Protein AF-A0A1F4UFH3-F1 (afdb_monomer_lite)

Sequence (295 aa):
MAGGYSNTASSWYATVGGGAYNTASTNYTTVGGGRNNTASNFSATVAGGYSNTASIDYATVAGGISNTASGFYATVAGGRADTAAANYSFATNYSTYVTSGHDNSAAFTTSHTTAANQVRAAAFSTGTMDFAMDHPANPMNKILNQYGVSSDEVMSVYRGSVVLDADGRARVDLPDYFDDINRNPMIQLTGVGSADVVYVAEDVRGNTFAIGGKPDMKVYWTVTAERTDIHAEIARVQTPVVQEKTGDLRGHSIDDDAMIGIYDGIKSKNPQLFVFKTADGQRVHEESKTLDANR

InterPro domains:
  IPR011049 Serralysin-like metalloprotease, C-terminal [G3DSA:2.150.10.10] (1-123)

Foldseek 3Di:
DCEEECEEQDEDCFDECYEYCEYRHYHLEYACYEYCEYQDEANEYENYEENEYEHYHCEYEPYEENEYEQEAVEYEPYAYNEYGNDHCEYEYHYCEYEDYQQHCEYEYDNYYDPHHNYYYDPDDDDPWQKDWDQDPVHRPPDIDIDTDDDDLFPKDKDKDKDFAAQQQKDKDFAPQCDVVWWDDKDKDKDWPPDPWDKDFPADDDRRMTMIGTHHRIMMIMMIMTGTDDPVSVVCCVVPPSDDDDDDPCVPHDPCNPVVVVVVVVVCVVPVPDADCPDPVRVVVVVVVVVVVVPD

Secondary structure (DSSP, 8-state):
--S-BS-EE-STT-EE-SSBS-EE-STT-EE-SSBS-EE-STT-EE-SSBS-EE-STT-EE-S-BS-EE-STT-EE-S-BS-EE-STT-EEESBS-EE-TT-TT-EEETT-B--SSS-EE-S----S--EEEEE-TT-TTT-EEEEEPPP-SS-EEEEEEEEE--TTSEEEEEPPTTHHHHEEEEEEEEEEES--S--EEEEEEETTEEEEE-STT-EEEEEEEEEE-S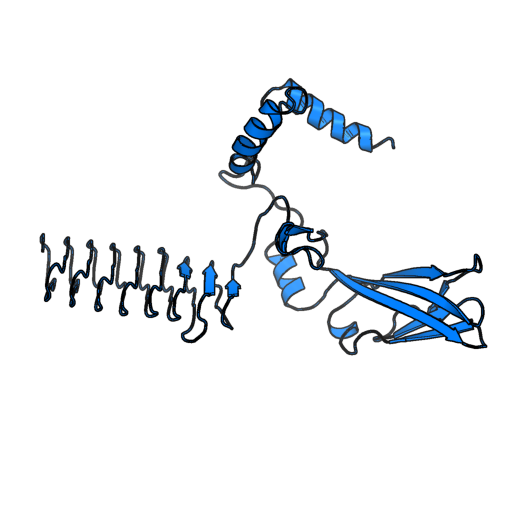HHHHHHHHHS-SS----GGGTTS-TTHHHHHHHHHHHHHH-TTS--TTSHHHHHHHHHHHHHGGG-

Radius of gyration: 28.48 Å; chains: 1; bounding box: 56×52×80 Å

Structure (mmCIF, N/CA/C/O backbone):
data_AF-A0A1F4UFH3-F1
#
_entry.id   AF-A0A1F4UFH3-F1
#
loop_
_atom_site.group_PDB
_atom_site.id
_atom_site.type_symbol
_atom_site.label_atom_id
_atom_site.label_alt_id
_atom_site.label_comp_id
_atom_site.label_asym_id
_atom_site.label_entity_id
_atom_site.label_seq_id
_atom_site.pdbx_PDB_ins_code
_atom_site.Cartn_x
_atom_site.Cartn_y
_atom_site.Cartn_z
_atom_site.occupancy
_atom_site.B_iso_or_equiv
_atom_site.auth_seq_id
_atom_site.auth_comp_id
_atom_site.auth_asym_id
_atom_site.auth_atom_id
_atom_site.pdbx_PDB_model_num
ATOM 1 N N . MET A 1 1 ? 17.223 -1.666 -36.377 1.00 78.56 1 MET A N 1
ATOM 2 C CA . MET A 1 1 ? 18.250 -1.741 -35.311 1.00 78.56 1 MET A CA 1
ATOM 3 C C . MET A 1 1 ? 19.311 -0.690 -35.591 1.00 78.56 1 MET A C 1
ATOM 5 O O . MET A 1 1 ? 19.715 -0.604 -36.744 1.00 78.56 1 MET A O 1
ATOM 9 N N . ALA A 1 2 ? 19.726 0.109 -34.601 1.00 78.88 2 ALA A N 1
ATOM 10 C CA . ALA A 1 2 ? 20.644 1.241 -34.826 1.00 78.88 2 ALA A CA 1
ATOM 11 C C . ALA A 1 2 ? 22.149 0.920 -34.632 1.00 78.88 2 ALA A C 1
ATOM 13 O O . ALA A 1 2 ? 22.988 1.673 -35.116 1.00 78.88 2 ALA A O 1
ATOM 14 N N . GLY A 1 3 ? 22.513 -0.203 -33.991 1.00 82.62 3 GLY A N 1
ATOM 15 C CA . GLY A 1 3 ? 23.909 -0.660 -33.852 1.00 82.62 3 GLY A CA 1
ATOM 16 C C . GLY A 1 3 ? 24.125 -1.655 -32.700 1.00 82.62 3 GLY A C 1
ATOM 17 O O . GLY A 1 3 ? 23.162 -2.063 -32.048 1.00 82.62 3 GLY A O 1
ATOM 18 N N . GLY A 1 4 ? 25.380 -2.040 -32.430 1.00 89.81 4 GLY A N 1
ATOM 19 C CA . GLY A 1 4 ? 25.765 -2.862 -31.269 1.00 89.81 4 GLY A CA 1
ATOM 20 C C . GLY A 1 4 ? 26.107 -4.332 -31.563 1.00 89.81 4 GLY A C 1
ATOM 21 O O . GLY A 1 4 ? 26.295 -4.712 -32.715 1.00 89.81 4 GLY A O 1
ATOM 22 N N . TYR A 1 5 ? 26.226 -5.154 -30.512 1.00 94.75 5 TYR A N 1
ATOM 23 C CA . TYR A 1 5 ? 26.695 -6.547 -30.599 1.00 94.75 5 TYR A CA 1
ATOM 24 C C . TYR A 1 5 ? 25.586 -7.554 -30.261 1.00 94.75 5 TYR A C 1
ATOM 26 O O . TYR A 1 5 ? 25.060 -7.553 -29.153 1.00 94.75 5 TYR A O 1
ATOM 34 N N . SER A 1 6 ? 25.274 -8.468 -31.186 1.00 96.06 6 SER A N 1
ATOM 35 C CA . SER A 1 6 ? 24.336 -9.583 -30.960 1.00 96.06 6 SER A CA 1
ATOM 36 C C . SER A 1 6 ? 22.911 -9.160 -30.554 1.00 96.06 6 SER A C 1
ATOM 38 O O . SER A 1 6 ? 22.303 -9.770 -29.678 1.00 96.06 6 SER A O 1
ATOM 40 N N . ASN A 1 7 ? 22.367 -8.116 -31.184 1.00 96.50 7 ASN A N 1
ATOM 41 C CA . ASN A 1 7 ? 20.982 -7.684 -30.975 1.00 96.50 7 ASN A CA 1
ATOM 42 C C . ASN A 1 7 ? 20.025 -8.378 -31.958 1.00 96.50 7 ASN A C 1
ATOM 44 O O . ASN A 1 7 ? 20.382 -8.602 -33.114 1.00 96.50 7 ASN A O 1
ATOM 48 N N . THR A 1 8 ? 18.800 -8.657 -31.513 1.00 96.69 8 THR A N 1
ATOM 49 C CA . THR A 1 8 ? 17.738 -9.289 -32.305 1.00 96.69 8 THR A CA 1
ATOM 50 C C . THR A 1 8 ? 16.497 -8.402 -32.321 1.00 96.69 8 THR A C 1
ATOM 52 O O . THR A 1 8 ? 15.938 -8.100 -31.272 1.00 96.69 8 THR A O 1
ATOM 55 N N . ALA A 1 9 ? 16.035 -8.020 -33.512 1.00 95.56 9 ALA A N 1
ATOM 56 C CA . ALA A 1 9 ? 14.724 -7.411 -33.735 1.00 95.56 9 ALA A CA 1
ATOM 57 C C . ALA A 1 9 ? 14.020 -8.193 -34.853 1.00 95.56 9 ALA A C 1
ATOM 59 O O . ALA A 1 9 ? 14.438 -8.087 -36.006 1.00 95.56 9 ALA A O 1
ATOM 60 N N . SER A 1 10 ? 13.031 -9.029 -34.521 1.00 92.94 10 SER A N 1
ATOM 61 C CA . SER A 1 10 ? 12.556 -10.087 -35.440 1.00 92.94 10 SER A CA 1
ATOM 62 C C . SER A 1 10 ? 11.168 -9.876 -36.050 1.00 92.94 10 SER A C 1
ATOM 64 O O . SER A 1 10 ? 10.800 -10.625 -36.949 1.00 92.94 10 SER A O 1
ATOM 66 N N . SER A 1 11 ? 10.403 -8.883 -35.595 1.00 94.44 11 SER A N 1
ATOM 67 C CA . SER A 1 11 ? 8.998 -8.683 -35.988 1.00 94.44 11 SER A CA 1
ATOM 68 C C . SER A 1 11 ? 8.717 -7.277 -36.523 1.00 94.44 11 SER A C 1
ATOM 70 O O . SER A 1 11 ? 9.589 -6.406 -36.520 1.00 94.44 11 SER A O 1
ATOM 72 N N . TRP A 1 12 ? 7.495 -7.038 -37.012 1.00 94.00 12 TRP A N 1
ATOM 73 C CA . TRP A 1 12 ? 7.129 -5.752 -37.606 1.00 94.00 12 TRP A CA 1
ATOM 74 C C . TRP A 1 12 ? 7.199 -4.622 -36.585 1.00 94.00 12 TRP A C 1
ATOM 76 O O . TRP A 1 12 ? 6.680 -4.730 -35.475 1.00 94.00 12 TRP A O 1
ATOM 86 N N . TYR A 1 13 ? 7.845 -3.525 -36.982 1.00 96.06 13 TYR A N 1
ATOM 87 C CA . TYR A 1 13 ? 8.058 -2.340 -36.146 1.00 96.06 13 TYR A CA 1
ATOM 88 C C . TYR A 1 13 ? 8.853 -2.598 -34.852 1.00 96.06 13 TYR A C 1
ATOM 90 O O . TYR A 1 13 ? 8.971 -1.696 -34.024 1.00 96.06 13 TYR A O 1
ATOM 98 N N . ALA A 1 14 ? 9.436 -3.793 -34.685 1.00 97.12 14 ALA A N 1
ATOM 99 C CA . ALA A 1 14 ? 10.301 -4.094 -33.555 1.00 97.12 14 ALA A CA 1
ATOM 100 C C . ALA A 1 14 ? 11.575 -3.238 -33.624 1.00 97.12 14 ALA A C 1
ATOM 102 O O . ALA A 1 14 ? 12.254 -3.181 -34.656 1.00 97.12 14 ALA A O 1
ATOM 103 N N . THR A 1 15 ? 11.920 -2.583 -32.518 1.00 97.69 15 THR A N 1
ATOM 104 C CA . THR A 1 15 ? 13.050 -1.651 -32.462 1.00 97.69 15 THR A CA 1
ATOM 105 C C . THR A 1 15 ? 14.042 -2.058 -31.388 1.00 97.69 15 THR A C 1
ATOM 107 O O . THR A 1 15 ? 13.681 -2.247 -30.234 1.00 97.69 15 THR A O 1
ATOM 110 N N . VAL A 1 16 ? 15.321 -2.125 -31.765 1.00 98.06 16 VAL A N 1
ATOM 111 C CA . VAL A 1 16 ? 16.446 -2.113 -30.823 1.00 98.06 16 VAL A CA 1
ATOM 112 C C . VAL A 1 16 ? 17.316 -0.897 -31.132 1.00 98.06 16 VAL A C 1
ATOM 114 O O . VAL A 1 16 ? 17.878 -0.806 -32.233 1.00 98.06 16 VAL A O 1
ATOM 117 N N . GLY A 1 17 ? 17.406 0.038 -30.184 1.00 97.00 17 GLY A N 1
ATOM 118 C CA . GLY A 1 17 ? 18.144 1.294 -30.354 1.00 97.00 17 GLY A CA 1
ATOM 119 C C . GLY A 1 17 ? 19.668 1.130 -30.330 1.00 97.00 17 GLY A C 1
ATOM 120 O O . GLY A 1 17 ? 20.374 1.878 -30.997 1.00 97.00 17 GLY A O 1
ATOM 121 N N . GLY A 1 18 ? 20.196 0.110 -29.649 1.00 95.06 18 GLY A N 1
ATOM 122 C CA . GLY A 1 18 ? 21.632 -0.181 -29.605 1.00 95.06 18 GLY A CA 1
ATOM 123 C C . GLY A 1 18 ? 22.004 -1.181 -28.509 1.00 95.06 18 GLY A C 1
ATOM 124 O O . GLY A 1 18 ? 21.136 -1.872 -27.977 1.00 95.06 18 GLY A O 1
ATOM 125 N N . GLY A 1 19 ? 23.285 -1.238 -28.132 1.00 97.31 19 GLY A N 1
ATOM 126 C CA . GLY A 1 19 ? 23.758 -2.033 -26.990 1.00 97.31 19 GLY A CA 1
ATOM 127 C C . GLY A 1 19 ? 24.164 -3.470 -27.334 1.00 97.31 19 GLY A C 1
ATOM 128 O O . GLY A 1 19 ? 24.614 -3.725 -28.452 1.00 97.31 19 GLY A O 1
ATOM 129 N N . ALA A 1 20 ? 24.060 -4.399 -26.379 1.00 98.00 20 ALA A N 1
ATOM 130 C CA . ALA A 1 20 ? 24.501 -5.781 -26.577 1.00 98.00 20 ALA A CA 1
ATOM 131 C C . ALA A 1 20 ? 23.510 -6.834 -26.062 1.00 98.00 20 ALA A C 1
ATOM 133 O O . ALA A 1 20 ? 23.039 -6.735 -24.932 1.00 98.00 20 ALA A O 1
ATOM 134 N N . TYR A 1 21 ? 23.282 -7.894 -26.840 1.00 98.06 21 TYR A N 1
ATOM 135 C CA . TYR A 1 21 ? 22.404 -9.018 -26.474 1.00 98.06 21 TYR A CA 1
ATOM 136 C C . TYR A 1 21 ? 20.952 -8.612 -26.176 1.00 98.06 21 TYR A C 1
ATOM 138 O O . TYR A 1 21 ? 20.304 -9.196 -25.312 1.00 98.06 21 TYR A O 1
ATOM 146 N N . ASN A 1 22 ? 20.439 -7.586 -26.852 1.00 98.44 22 ASN A N 1
ATOM 147 C CA . ASN A 1 22 ? 19.060 -7.138 -26.675 1.00 98.44 22 ASN A CA 1
ATOM 148 C C . ASN A 1 22 ? 18.119 -7.849 -27.654 1.00 98.44 22 ASN A C 1
ATOM 150 O O . ASN A 1 22 ? 18.469 -8.024 -28.821 1.00 98.44 22 ASN A O 1
ATOM 154 N N . THR A 1 23 ? 16.918 -8.202 -27.203 1.00 98.31 23 THR A N 1
ATOM 155 C CA . THR A 1 23 ? 15.912 -8.924 -27.993 1.00 98.31 23 THR A CA 1
ATOM 156 C C . THR A 1 23 ? 14.578 -8.181 -27.991 1.00 98.31 23 THR A C 1
ATOM 158 O O . THR A 1 23 ? 13.996 -7.959 -26.935 1.00 98.31 23 THR A O 1
ATOM 161 N N . ALA A 1 24 ? 14.080 -7.837 -29.176 1.00 98.06 24 ALA A N 1
ATOM 162 C CA . ALA A 1 24 ? 12.743 -7.305 -29.432 1.00 98.06 24 ALA A CA 1
ATOM 163 C C . ALA A 1 24 ? 12.030 -8.252 -30.418 1.00 98.06 24 ALA A C 1
ATOM 165 O O . ALA A 1 24 ? 12.289 -8.204 -31.626 1.00 98.06 24 ALA A O 1
ATOM 166 N N . SER A 1 25 ? 11.227 -9.202 -29.919 1.00 95.69 25 SER A N 1
ATOM 167 C CA . SER A 1 25 ? 10.854 -10.380 -30.725 1.00 95.69 25 SER A CA 1
ATOM 168 C C . SER A 1 25 ? 9.497 -10.320 -31.430 1.00 95.69 25 SER A C 1
ATOM 170 O O . SER A 1 25 ? 9.276 -11.078 -32.377 1.00 95.69 25 SER A O 1
ATOM 172 N N . THR A 1 26 ? 8.588 -9.433 -31.027 1.00 96.56 26 THR A N 1
ATOM 173 C CA . THR A 1 26 ? 7.194 -9.380 -31.523 1.00 96.56 26 THR A CA 1
ATOM 174 C C . THR A 1 26 ? 6.800 -7.987 -32.016 1.00 96.56 26 THR A C 1
ATOM 176 O O . THR A 1 26 ? 7.590 -7.041 -31.957 1.00 96.56 26 THR A O 1
ATOM 179 N N . ASN A 1 27 ? 5.603 -7.870 -32.599 1.00 97.56 27 ASN A N 1
ATOM 180 C CA . ASN A 1 27 ? 5.156 -6.634 -33.235 1.00 97.56 27 ASN A CA 1
ATOM 181 C C . ASN A 1 27 ? 5.148 -5.461 -32.247 1.00 97.56 27 ASN A C 1
ATOM 183 O O . ASN A 1 27 ? 4.675 -5.596 -31.117 1.00 97.56 27 ASN A O 1
ATOM 187 N N . TYR A 1 28 ? 5.655 -4.314 -32.705 1.00 97.88 28 TYR A N 1
ATOM 188 C CA . TYR A 1 28 ? 5.740 -3.062 -31.939 1.00 97.88 28 TYR A CA 1
ATOM 189 C C . TYR A 1 28 ? 6.577 -3.135 -30.651 1.00 97.88 28 TYR A C 1
ATOM 191 O O . TYR A 1 28 ? 6.536 -2.212 -29.839 1.00 97.88 28 TYR A O 1
ATOM 199 N N . THR A 1 29 ? 7.360 -4.199 -30.452 1.00 98.31 29 THR A N 1
ATOM 200 C CA . THR A 1 29 ? 8.271 -4.272 -29.304 1.00 98.31 29 THR A CA 1
ATOM 201 C C . THR A 1 29 ? 9.388 -3.251 -29.407 1.00 98.31 29 THR A C 1
ATOM 203 O O . THR A 1 29 ? 9.921 -2.988 -30.486 1.00 98.31 29 THR A O 1
ATOM 206 N N . THR A 1 30 ? 9.789 -2.700 -28.266 1.00 98.50 30 THR A N 1
ATOM 207 C CA . THR A 1 30 ? 10.886 -1.733 -28.217 1.00 98.50 30 THR A CA 1
ATOM 208 C C . THR A 1 30 ? 11.875 -2.088 -27.123 1.00 98.50 30 THR A C 1
ATOM 210 O O . THR A 1 30 ? 11.511 -2.224 -25.959 1.00 98.50 30 THR A O 1
ATOM 213 N N . VAL A 1 31 ? 13.151 -2.169 -27.495 1.00 98.62 31 VAL A N 1
ATOM 214 C CA . VAL A 1 31 ? 14.278 -2.109 -26.570 1.00 98.62 31 VAL A CA 1
ATOM 215 C C . VAL A 1 31 ? 15.107 -0.866 -26.882 1.00 98.62 31 VAL A C 1
ATOM 217 O O . VAL A 1 31 ? 15.760 -0.792 -27.924 1.00 98.62 31 VAL A O 1
ATOM 220 N N . GLY A 1 32 ? 15.107 0.129 -25.995 1.00 97.81 32 GLY A N 1
ATOM 221 C CA . GLY A 1 32 ? 15.822 1.387 -26.252 1.00 97.81 32 GLY A CA 1
ATOM 222 C C . GLY A 1 32 ? 17.347 1.215 -26.317 1.00 97.81 32 GLY A C 1
ATOM 223 O O . GLY A 1 32 ? 18.010 1.861 -27.125 1.00 97.81 32 GLY A O 1
ATOM 224 N N . GLY A 1 33 ? 17.912 0.281 -25.546 1.00 96.81 33 GLY A N 1
ATOM 225 C CA . GLY A 1 33 ? 19.340 -0.046 -25.565 1.00 96.81 33 GLY A CA 1
ATOM 226 C C . GLY A 1 33 ? 19.771 -0.873 -24.353 1.00 96.81 33 GLY A C 1
ATOM 227 O O . GLY A 1 33 ? 18.972 -1.615 -23.786 1.00 96.81 33 GLY A O 1
ATOM 228 N N . GLY A 1 34 ? 21.030 -0.735 -23.928 1.00 98.12 34 GLY A N 1
ATOM 229 C CA . GLY A 1 34 ? 21.568 -1.426 -22.749 1.00 98.12 34 GLY A CA 1
ATOM 230 C C . GLY A 1 34 ? 22.126 -2.819 -23.052 1.00 98.12 34 GLY A C 1
ATOM 231 O O . GLY A 1 34 ? 22.599 -3.067 -24.164 1.00 98.12 34 GLY A O 1
ATOM 232 N N . ARG A 1 35 ? 22.120 -3.717 -22.062 1.00 98.50 35 ARG A N 1
ATOM 233 C CA . ARG A 1 35 ? 22.660 -5.075 -22.212 1.00 98.50 35 ARG A CA 1
ATOM 234 C C . ARG A 1 35 ? 21.695 -6.137 -21.698 1.00 98.50 35 ARG A C 1
ATOM 236 O O . ARG A 1 35 ? 21.248 -6.050 -20.560 1.00 98.50 35 ARG A O 1
ATOM 243 N N . ASN A 1 36 ? 21.499 -7.194 -22.484 1.00 98.56 36 ASN A N 1
ATOM 244 C CA . ASN A 1 36 ? 20.705 -8.370 -22.115 1.00 98.56 36 ASN A CA 1
ATOM 245 C C . ASN A 1 36 ? 19.222 -8.066 -21.828 1.00 98.56 36 ASN A C 1
ATOM 247 O O . ASN A 1 36 ? 18.623 -8.679 -20.950 1.00 98.56 36 ASN A O 1
ATOM 251 N N . ASN A 1 37 ? 18.634 -7.090 -22.519 1.00 98.75 37 ASN A N 1
ATOM 252 C CA . ASN A 1 37 ? 17.235 -6.717 -22.323 1.00 98.75 37 ASN A CA 1
ATOM 253 C C . ASN A 1 37 ? 16.319 -7.460 -23.302 1.00 98.75 37 ASN A C 1
ATOM 255 O O . ASN A 1 37 ? 16.657 -7.597 -24.477 1.00 98.75 37 ASN A O 1
ATOM 259 N N . THR A 1 38 ? 15.148 -7.891 -22.840 1.00 98.75 38 THR A N 1
ATOM 260 C CA . THR A 1 38 ? 14.180 -8.650 -23.643 1.00 98.75 38 THR A CA 1
ATOM 261 C C . THR A 1 38 ? 12.798 -8.008 -23.587 1.00 98.75 38 THR A C 1
ATOM 263 O O . THR A 1 38 ? 12.207 -7.907 -22.519 1.00 98.75 38 THR A O 1
ATOM 266 N N . ALA A 1 39 ? 12.262 -7.621 -24.741 1.00 98.62 39 ALA A N 1
ATOM 267 C CA . ALA A 1 39 ? 10.856 -7.295 -24.944 1.00 98.62 39 ALA A CA 1
ATOM 268 C C . ALA A 1 39 ? 10.262 -8.339 -25.898 1.00 98.62 39 ALA A C 1
ATOM 270 O O . ALA A 1 39 ? 10.632 -8.373 -27.075 1.00 98.62 39 ALA A O 1
ATOM 271 N N . SER A 1 40 ? 9.399 -9.230 -25.397 1.00 97.62 40 SER A N 1
ATOM 272 C CA . SER A 1 40 ? 9.046 -10.445 -26.145 1.00 97.62 40 SER A CA 1
ATOM 273 C C . SER A 1 40 ? 7.589 -10.605 -26.556 1.00 97.62 40 SER A C 1
ATOM 275 O O . SER A 1 40 ? 7.289 -11.557 -27.271 1.00 97.62 40 SER A O 1
ATOM 277 N N . ASN A 1 41 ? 6.687 -9.696 -26.179 1.00 97.94 41 ASN A N 1
ATOM 278 C CA . ASN A 1 41 ? 5.268 -9.793 -26.543 1.00 97.94 41 ASN A CA 1
ATOM 279 C C . ASN A 1 41 ? 4.683 -8.483 -27.081 1.00 97.94 41 ASN A C 1
ATOM 281 O O . ASN A 1 41 ? 5.386 -7.473 -27.121 1.00 97.94 41 ASN A O 1
ATOM 285 N N . PHE A 1 42 ? 3.443 -8.514 -27.569 1.00 98.25 42 PHE A N 1
ATOM 286 C CA . PHE A 1 42 ? 2.876 -7.429 -28.363 1.00 98.25 42 PHE A CA 1
ATOM 287 C C . PHE A 1 42 ? 2.998 -6.076 -27.648 1.00 98.25 42 PHE A C 1
ATOM 289 O O . PHE A 1 42 ? 2.524 -5.899 -26.526 1.00 98.25 42 PHE A O 1
ATOM 296 N N . SER A 1 43 ? 3.640 -5.105 -28.306 1.00 98.25 43 SER A N 1
ATOM 297 C CA . SER A 1 43 ? 3.885 -3.758 -27.760 1.00 98.25 43 SER A CA 1
ATOM 298 C C . SER A 1 43 ? 4.632 -3.710 -26.412 1.00 98.25 43 SER A C 1
ATOM 300 O O . SER A 1 43 ? 4.600 -2.687 -25.727 1.00 98.25 43 SER A O 1
ATOM 302 N N . ALA A 1 44 ? 5.321 -4.784 -26.014 1.00 98.62 44 ALA A N 1
ATOM 303 C CA . ALA A 1 44 ? 6.149 -4.784 -24.812 1.00 98.62 44 ALA A CA 1
ATOM 304 C C . ALA A 1 44 ? 7.353 -3.843 -24.978 1.00 98.62 44 ALA A C 1
ATOM 306 O O . ALA A 1 44 ? 7.959 -3.758 -26.054 1.00 98.62 44 ALA A O 1
ATOM 307 N N . THR A 1 45 ? 7.724 -3.149 -23.903 1.00 98.81 45 THR A N 1
ATOM 308 C CA . THR A 1 45 ? 8.781 -2.131 -23.941 1.00 98.81 45 THR A CA 1
ATOM 309 C C . THR A 1 45 ? 9.788 -2.318 -22.818 1.00 98.81 45 THR A C 1
ATOM 311 O O . THR A 1 45 ? 9.430 -2.410 -21.648 1.00 98.81 45 THR A O 1
ATOM 314 N N . VAL A 1 46 ? 11.073 -2.293 -23.169 1.00 98.88 46 VAL A N 1
ATOM 315 C CA . VAL A 1 46 ? 12.178 -2.117 -22.226 1.00 98.88 46 VAL A CA 1
ATOM 316 C C . VAL A 1 46 ? 12.977 -0.886 -22.638 1.00 98.88 46 VAL A C 1
ATOM 318 O O . VAL A 1 46 ? 13.664 -0.903 -23.657 1.00 98.88 46 VAL A O 1
ATOM 321 N N . ALA A 1 47 ? 12.931 0.204 -21.874 1.00 98.62 47 ALA A N 1
ATOM 322 C CA . ALA A 1 47 ? 13.608 1.429 -22.316 1.00 98.62 47 ALA A CA 1
ATOM 323 C C . ALA A 1 47 ? 15.147 1.297 -22.290 1.00 98.62 47 ALA A C 1
ATOM 325 O O . ALA A 1 47 ? 15.838 1.905 -23.106 1.00 98.62 47 ALA A O 1
ATOM 326 N N . GLY A 1 48 ? 15.702 0.454 -21.412 1.00 97.81 48 GLY A N 1
ATOM 327 C CA . GLY A 1 48 ? 17.138 0.172 -21.354 1.00 97.81 48 GLY A CA 1
ATOM 328 C C . GLY A 1 48 ? 17.555 -0.575 -20.087 1.00 97.81 48 GLY A C 1
ATOM 329 O O . GLY A 1 48 ? 16.754 -1.284 -19.483 1.00 97.81 48 GLY A O 1
ATOM 330 N N . GLY A 1 49 ? 18.813 -0.406 -19.667 1.00 98.56 49 GLY A N 1
ATOM 331 C CA . GLY A 1 49 ? 19.361 -1.014 -18.447 1.00 98.56 49 GLY A CA 1
ATOM 332 C C . GLY A 1 49 ? 20.084 -2.344 -18.678 1.00 98.56 49 GLY A C 1
ATOM 333 O O . GLY A 1 49 ? 20.607 -2.586 -19.772 1.00 98.56 49 GLY A O 1
ATOM 334 N N . TYR A 1 50 ? 20.156 -3.175 -17.638 1.00 98.81 50 TYR A N 1
ATOM 335 C CA . TYR A 1 50 ? 20.844 -4.467 -17.661 1.00 98.81 50 TYR A CA 1
ATOM 336 C C . TYR A 1 50 ? 19.905 -5.605 -17.262 1.00 98.81 50 TYR A C 1
ATOM 338 O O . TYR A 1 50 ? 19.399 -5.625 -16.144 1.00 98.81 50 TYR A O 1
ATOM 346 N N . SER A 1 51 ? 19.762 -6.609 -18.126 1.00 98.69 51 SER A N 1
ATOM 347 C CA . SER A 1 51 ? 19.036 -7.850 -17.826 1.00 98.69 51 SER A CA 1
ATOM 348 C C . SER A 1 51 ? 17.541 -7.678 -17.521 1.00 98.69 51 SER A C 1
ATOM 350 O O . SER A 1 51 ? 16.993 -8.433 -16.719 1.00 98.69 51 SER A O 1
ATOM 352 N N . ASN A 1 52 ? 16.877 -6.700 -18.136 1.00 98.88 52 ASN A N 1
ATOM 353 C CA . ASN A 1 52 ? 15.453 -6.443 -17.924 1.00 98.88 52 ASN A CA 1
ATOM 354 C C . ASN A 1 52 ? 14.575 -7.234 -18.903 1.00 98.88 52 ASN A C 1
ATOM 356 O O . ASN A 1 52 ? 14.946 -7.420 -20.062 1.00 98.88 52 ASN A O 1
ATOM 360 N N . THR A 1 53 ? 13.392 -7.655 -18.459 1.00 98.88 53 THR A N 1
ATOM 361 C CA . THR A 1 53 ? 12.452 -8.453 -19.256 1.00 98.88 53 THR A CA 1
ATOM 362 C C . THR A 1 53 ? 11.039 -7.876 -19.196 1.00 98.88 53 THR A C 1
ATOM 364 O O . THR A 1 53 ? 10.468 -7.753 -18.119 1.00 98.88 53 THR A O 1
ATOM 367 N N . ALA A 1 54 ? 10.452 -7.577 -20.352 1.00 98.75 54 ALA A N 1
ATOM 368 C CA . ALA A 1 54 ? 9.025 -7.324 -20.531 1.00 98.75 54 ALA A CA 1
ATOM 369 C C . ALA A 1 54 ? 8.446 -8.437 -21.421 1.00 98.75 54 ALA A C 1
ATOM 371 O O . ALA A 1 54 ? 8.714 -8.475 -22.625 1.00 98.75 54 ALA A O 1
ATOM 372 N N . SER A 1 55 ? 7.718 -9.388 -20.829 1.00 98.12 55 SER A N 1
ATOM 373 C CA . SER A 1 55 ? 7.399 -10.667 -21.488 1.00 98.12 55 SER A CA 1
ATOM 374 C C . SER A 1 55 ? 5.931 -10.888 -21.850 1.00 98.12 55 SER A C 1
ATOM 376 O O . SER A 1 55 ? 5.627 -11.872 -22.525 1.00 98.12 55 SER A O 1
ATOM 378 N N . ILE A 1 56 ? 5.033 -9.986 -21.453 1.00 98.31 56 ILE A N 1
ATOM 379 C CA . ILE A 1 56 ? 3.595 -10.042 -21.756 1.00 98.31 56 ILE A CA 1
ATOM 380 C C . ILE A 1 56 ? 3.149 -8.776 -22.496 1.00 98.31 56 ILE A C 1
ATOM 382 O O . ILE A 1 56 ? 3.860 -7.770 -22.513 1.00 98.31 56 ILE A O 1
ATOM 386 N N . ASP A 1 57 ? 2.004 -8.859 -23.173 1.00 98.56 57 ASP A N 1
ATOM 387 C CA . ASP A 1 57 ? 1.416 -7.768 -23.943 1.00 98.56 57 ASP A CA 1
ATOM 388 C C . ASP A 1 57 ? 1.314 -6.490 -23.111 1.00 98.56 57 ASP A C 1
ATOM 390 O O . ASP A 1 57 ? 0.832 -6.490 -21.970 1.00 98.56 57 ASP A O 1
ATOM 394 N N . TYR A 1 58 ? 1.790 -5.399 -23.710 1.00 98.62 58 TYR A N 1
ATOM 395 C CA . TYR A 1 58 ? 1.841 -4.061 -23.119 1.00 98.62 58 TYR A CA 1
ATOM 396 C C . TYR A 1 58 ? 2.661 -3.944 -21.822 1.00 98.62 58 TYR A C 1
ATOM 398 O O . TYR A 1 58 ? 2.629 -2.899 -21.169 1.00 98.62 58 TYR A O 1
ATOM 406 N N . ALA A 1 59 ? 3.416 -4.979 -21.442 1.00 98.75 59 ALA A N 1
ATOM 407 C CA . ALA A 1 59 ? 4.300 -4.914 -20.289 1.00 98.75 59 ALA A CA 1
ATOM 408 C C . ALA A 1 59 ? 5.428 -3.900 -20.532 1.00 98.75 59 ALA A C 1
ATOM 410 O O . ALA A 1 59 ? 5.999 -3.825 -21.626 1.00 98.75 59 ALA A O 1
ATOM 411 N N . THR A 1 60 ? 5.773 -3.134 -19.500 1.00 98.88 60 THR A N 1
ATOM 412 C CA . THR A 1 60 ? 6.782 -2.076 -19.593 1.00 98.88 60 THR A CA 1
ATOM 413 C C . THR A 1 60 ? 7.814 -2.198 -18.484 1.00 98.88 60 THR A C 1
ATOM 415 O O . THR A 1 60 ? 7.475 -2.265 -17.306 1.00 98.88 60 THR A O 1
ATOM 418 N N . VAL A 1 61 ? 9.092 -2.153 -18.852 1.00 98.88 61 VAL A N 1
ATOM 419 C CA . VAL A 1 61 ? 10.200 -1.918 -17.925 1.00 98.88 61 VAL A CA 1
ATOM 420 C C . VAL A 1 61 ? 10.920 -0.641 -18.344 1.00 98.88 61 VAL A C 1
ATOM 422 O O . VAL A 1 61 ? 11.569 -0.589 -19.390 1.00 98.88 61 VAL A O 1
ATOM 425 N N . ALA A 1 62 ? 10.835 0.408 -17.532 1.00 98.62 62 ALA A N 1
ATOM 426 C CA . ALA A 1 62 ? 11.463 1.686 -17.870 1.00 98.62 62 ALA A CA 1
ATOM 427 C C . ALA A 1 62 ? 13.001 1.650 -17.752 1.00 98.62 62 ALA A C 1
ATOM 429 O O . ALA A 1 62 ? 13.688 2.486 -18.330 1.00 98.62 62 ALA A O 1
ATOM 430 N N . GLY A 1 63 ? 13.572 0.669 -17.048 1.00 97.94 63 GLY A N 1
ATOM 431 C CA . GLY A 1 63 ? 15.018 0.480 -16.955 1.00 97.94 63 GLY A CA 1
ATOM 432 C C . GLY A 1 63 ? 15.432 -0.278 -15.700 1.00 97.94 63 GLY A C 1
ATOM 433 O O . GLY A 1 63 ? 14.652 -1.051 -15.148 1.00 97.94 63 GLY A O 1
ATOM 434 N N . GLY A 1 64 ? 16.661 -0.040 -15.237 1.00 98.56 64 GLY A N 1
ATOM 435 C CA . GLY A 1 64 ? 17.204 -0.663 -14.028 1.00 98.56 64 GLY A CA 1
ATOM 436 C C . GLY A 1 64 ? 17.979 -1.956 -14.289 1.00 98.56 64 GLY A C 1
ATOM 437 O O . GLY A 1 64 ? 18.552 -2.131 -15.371 1.00 98.56 64 GLY A O 1
ATOM 438 N N . ILE A 1 65 ? 18.045 -2.824 -13.278 1.00 98.75 65 ILE A N 1
ATOM 439 C CA . ILE A 1 65 ? 18.858 -4.048 -13.279 1.00 98.75 65 ILE A CA 1
ATOM 440 C C . ILE A 1 65 ? 17.989 -5.253 -12.913 1.00 98.75 65 ILE A C 1
ATOM 442 O O . ILE A 1 65 ? 17.486 -5.326 -11.797 1.00 98.75 65 ILE A O 1
ATOM 446 N N . SER A 1 66 ? 17.904 -6.251 -13.790 1.00 98.62 66 SER A N 1
ATOM 447 C CA . SER A 1 66 ? 17.228 -7.529 -13.510 1.00 98.62 66 SER A CA 1
ATOM 448 C C . SER A 1 66 ? 15.734 -7.403 -13.182 1.00 98.62 66 SER A C 1
ATOM 450 O O . SER A 1 66 ? 15.215 -8.171 -12.377 1.00 98.62 66 SER A O 1
ATOM 452 N N . ASN A 1 67 ? 15.038 -6.443 -13.788 1.00 98.88 67 ASN A N 1
ATOM 453 C CA . ASN A 1 67 ? 13.609 -6.233 -13.570 1.00 98.88 67 ASN A CA 1
ATOM 454 C C . ASN A 1 67 ? 12.755 -7.068 -14.531 1.00 98.88 67 ASN A C 1
ATOM 456 O O . ASN A 1 67 ? 13.130 -7.255 -15.690 1.00 98.88 67 ASN A O 1
ATOM 460 N N . THR A 1 68 ? 11.591 -7.531 -14.072 1.00 98.81 68 THR A N 1
ATOM 461 C CA . THR A 1 68 ? 10.667 -8.351 -14.870 1.00 98.81 68 THR A CA 1
ATOM 462 C C . THR A 1 68 ? 9.240 -7.809 -14.816 1.00 98.81 68 THR A C 1
ATOM 464 O O . THR A 1 68 ? 8.615 -7.799 -13.763 1.00 98.81 68 THR A O 1
ATOM 467 N N . ALA A 1 69 ? 8.692 -7.410 -15.961 1.00 98.81 69 ALA A N 1
ATOM 468 C CA . ALA A 1 69 ? 7.265 -7.159 -16.141 1.00 98.81 69 ALA A CA 1
ATOM 469 C C . ALA A 1 69 ? 6.654 -8.325 -16.937 1.00 98.81 69 ALA A C 1
ATOM 471 O O . ALA A 1 69 ? 6.958 -8.513 -18.118 1.00 98.81 69 ALA A O 1
ATOM 472 N N . SER A 1 70 ? 5.822 -9.129 -16.279 1.00 98.56 70 SER A N 1
ATOM 473 C CA . SER A 1 70 ? 5.273 -10.381 -16.820 1.00 98.56 70 SER A CA 1
ATOM 474 C C . SER A 1 70 ? 3.770 -10.555 -16.586 1.00 98.56 70 SER A C 1
ATOM 476 O O . SER A 1 70 ? 3.258 -11.655 -16.766 1.00 98.56 70 SER A O 1
ATOM 478 N N . GLY A 1 71 ? 3.060 -9.495 -16.195 1.00 98.50 71 GLY A N 1
ATOM 479 C CA . GLY A 1 71 ? 1.598 -9.426 -16.236 1.00 98.50 71 GLY A CA 1
ATOM 480 C C . GLY A 1 71 ? 1.093 -8.563 -17.397 1.00 98.50 71 GLY A C 1
ATOM 481 O O . GLY A 1 71 ? 1.836 -7.744 -17.943 1.00 98.50 71 GLY A O 1
ATOM 482 N N . PHE A 1 72 ? -0.176 -8.724 -17.775 1.00 98.44 72 PHE A N 1
ATOM 483 C CA . PHE A 1 72 ? -0.808 -7.898 -18.808 1.00 98.44 72 PHE A CA 1
ATOM 484 C C . PHE A 1 72 ? -0.883 -6.440 -18.347 1.00 98.44 72 PHE A C 1
ATOM 486 O O . PHE A 1 72 ? -1.347 -6.181 -17.238 1.00 98.44 72 PHE A O 1
ATOM 493 N N . TYR A 1 73 ? -0.388 -5.493 -19.153 1.00 98.69 73 TYR A N 1
ATOM 494 C CA . TYR A 1 73 ? -0.220 -4.080 -18.755 1.00 98.69 73 TYR A CA 1
ATOM 495 C C . TYR A 1 73 ? 0.639 -3.848 -17.492 1.00 98.69 73 TYR A C 1
ATOM 497 O O . TYR A 1 73 ? 0.571 -2.780 -16.881 1.00 98.69 73 TYR A O 1
ATOM 505 N N . ALA A 1 74 ? 1.450 -4.822 -17.070 1.00 98.69 74 ALA A N 1
ATOM 506 C CA . ALA A 1 74 ? 2.304 -4.655 -15.900 1.00 98.69 74 ALA A CA 1
ATOM 507 C C . ALA A 1 74 ? 3.439 -3.658 -16.168 1.00 98.69 74 ALA A C 1
ATOM 509 O O . ALA A 1 74 ? 4.006 -3.608 -17.262 1.00 98.69 74 ALA A O 1
ATOM 510 N N . THR A 1 75 ? 3.811 -2.894 -15.145 1.00 98.81 75 THR A N 1
ATOM 511 C CA . THR A 1 75 ? 4.875 -1.894 -15.231 1.00 98.81 75 THR A CA 1
ATOM 512 C C . THR A 1 75 ? 5.903 -2.084 -14.125 1.00 98.81 75 THR A C 1
ATOM 514 O O . THR A 1 75 ? 5.569 -2.128 -12.943 1.00 98.81 75 THR A O 1
ATOM 517 N N . VAL A 1 76 ? 7.178 -2.110 -14.507 1.00 98.75 76 VAL A N 1
ATOM 518 C CA . VAL A 1 76 ? 8.292 -1.866 -13.592 1.00 98.75 76 VAL A CA 1
ATOM 519 C C . VAL A 1 76 ? 8.921 -0.522 -13.941 1.00 98.75 76 VAL A C 1
ATOM 521 O O . VAL A 1 76 ? 9.490 -0.347 -15.022 1.00 98.75 76 VAL A O 1
ATOM 524 N N . ALA A 1 77 ? 8.816 0.450 -13.035 1.00 98.00 77 ALA A N 1
ATOM 525 C CA . ALA A 1 77 ? 9.281 1.819 -13.290 1.00 98.00 77 ALA A CA 1
ATOM 526 C C . ALA A 1 77 ? 10.813 1.971 -13.271 1.00 98.00 77 ALA A C 1
ATOM 528 O O . ALA A 1 77 ? 11.341 3.010 -13.659 1.00 98.00 77 ALA A O 1
ATOM 529 N N . GLY A 1 78 ? 11.538 0.950 -12.825 1.00 96.19 78 GLY A N 1
ATOM 530 C CA . GLY A 1 78 ? 12.982 0.977 -12.635 1.00 96.19 78 GLY A CA 1
ATOM 531 C C . GLY A 1 78 ? 13.349 0.203 -11.378 1.00 96.19 78 GLY A C 1
ATOM 532 O O . GLY A 1 78 ? 12.547 -0.585 -10.895 1.00 96.19 78 GLY A O 1
ATOM 533 N N . GLY A 1 79 ? 14.551 0.437 -10.856 1.00 96.94 79 GLY A N 1
ATOM 534 C CA . GLY A 1 79 ? 15.032 -0.255 -9.662 1.00 96.94 79 GLY A CA 1
ATOM 535 C C . GLY A 1 79 ? 15.883 -1.482 -9.975 1.00 96.94 79 GLY A C 1
ATOM 536 O O . GLY A 1 79 ? 16.508 -1.562 -11.042 1.00 96.94 79 GLY A O 1
ATOM 537 N N . ARG A 1 80 ? 15.953 -2.422 -9.032 1.00 98.25 80 ARG A N 1
ATOM 538 C CA . ARG A 1 80 ? 16.757 -3.639 -9.168 1.00 98.25 80 ARG A CA 1
ATOM 539 C C . ARG A 1 80 ? 16.035 -4.865 -8.622 1.00 98.25 80 ARG A C 1
ATOM 541 O O . ARG A 1 80 ? 15.708 -4.914 -7.441 1.00 98.25 80 ARG A O 1
ATOM 548 N N . ALA A 1 81 ? 15.961 -5.907 -9.446 1.00 98.25 81 ALA A N 1
ATOM 549 C CA . ALA A 1 81 ? 15.341 -7.190 -9.117 1.00 98.25 81 ALA A CA 1
ATOM 550 C C . ALA A 1 81 ? 13.852 -7.079 -8.740 1.00 98.25 81 ALA A C 1
ATOM 552 O O . ALA A 1 81 ? 13.363 -7.850 -7.916 1.00 98.25 81 ALA A O 1
ATOM 553 N N . ASP A 1 82 ? 13.140 -6.120 -9.333 1.00 98.56 82 ASP A N 1
ATOM 554 C CA . ASP A 1 82 ? 11.706 -5.942 -9.130 1.00 98.56 82 ASP A CA 1
ATOM 555 C C . ASP A 1 82 ? 10.903 -6.786 -10.135 1.00 98.56 82 ASP A C 1
ATOM 557 O O . ASP A 1 82 ? 11.290 -6.937 -11.298 1.00 98.56 82 ASP A O 1
ATOM 561 N N . THR A 1 83 ? 9.772 -7.339 -9.695 1.00 98.44 83 THR A N 1
ATOM 562 C CA . THR A 1 83 ? 8.881 -8.157 -10.530 1.00 98.44 83 THR A CA 1
ATOM 563 C C . THR A 1 83 ? 7.437 -7.674 -10.440 1.00 98.44 83 THR A C 1
ATOM 565 O O . THR A 1 83 ? 6.860 -7.643 -9.357 1.00 98.44 83 THR A O 1
ATOM 568 N N . ALA A 1 84 ? 6.831 -7.364 -11.585 1.00 98.62 84 ALA A N 1
ATOM 569 C CA . ALA A 1 84 ? 5.409 -7.065 -11.737 1.00 98.62 84 ALA A CA 1
ATOM 570 C C . ALA A 1 84 ? 4.750 -8.164 -12.593 1.00 98.62 84 ALA A C 1
ATOM 572 O O . ALA A 1 84 ? 4.774 -8.107 -13.825 1.00 98.62 84 ALA A O 1
ATOM 573 N N . ALA A 1 85 ? 4.234 -9.213 -11.944 1.00 98.38 85 ALA A N 1
ATOM 574 C CA . ALA A 1 85 ? 3.728 -10.424 -12.600 1.00 98.38 85 ALA A CA 1
ATOM 575 C C . ALA A 1 85 ? 2.192 -10.524 -12.666 1.00 98.38 85 ALA A C 1
ATOM 577 O O . ALA A 1 85 ? 1.679 -11.403 -13.356 1.00 98.38 85 ALA A O 1
ATOM 578 N N . ALA A 1 86 ? 1.450 -9.663 -11.964 1.00 98.50 86 ALA A N 1
ATOM 579 C CA . ALA A 1 86 ? -0.014 -9.620 -12.043 1.00 98.50 86 ALA A CA 1
ATOM 580 C C . ALA A 1 86 ? -0.508 -8.651 -13.122 1.00 98.50 86 ALA A C 1
ATOM 582 O O . ALA A 1 86 ? 0.222 -7.742 -13.533 1.00 98.50 86 ALA A O 1
ATOM 583 N N . ASN A 1 87 ? -1.755 -8.803 -13.564 1.00 98.50 87 ASN A N 1
ATOM 584 C CA . ASN A 1 87 ? -2.326 -7.880 -14.540 1.00 98.50 87 ASN A CA 1
ATOM 585 C C . ASN A 1 87 ? -2.520 -6.499 -13.907 1.00 98.50 87 ASN A C 1
ATOM 587 O O . ASN A 1 87 ? -2.913 -6.387 -12.742 1.00 98.50 87 ASN A O 1
ATOM 591 N N . TYR A 1 88 ? -2.233 -5.451 -14.678 1.00 98.44 88 TYR A N 1
ATOM 592 C CA . TYR A 1 88 ? -2.309 -4.056 -14.241 1.00 98.44 88 TYR A CA 1
ATOM 593 C C . TYR A 1 88 ? -1.450 -3.758 -13.001 1.00 98.44 88 TYR A C 1
ATOM 595 O O . TYR A 1 88 ? -1.785 -2.883 -12.204 1.00 98.44 88 TYR A O 1
ATOM 603 N N . SER A 1 89 ? -0.361 -4.511 -12.806 1.00 98.56 89 SER A N 1
ATOM 604 C CA . SER A 1 89 ? 0.502 -4.348 -11.637 1.00 98.56 89 SER A CA 1
ATOM 605 C C . SER A 1 89 ? 1.607 -3.317 -11.819 1.00 98.56 89 SER A C 1
ATOM 607 O O . SER A 1 89 ? 2.046 -3.035 -12.935 1.00 98.56 89 SER A O 1
ATOM 609 N N . PHE A 1 90 ? 2.093 -2.786 -10.697 1.00 98.69 90 PHE A N 1
ATOM 610 C CA . PHE A 1 90 ? 3.206 -1.844 -10.653 1.00 98.69 90 PHE A CA 1
ATOM 611 C C . PHE A 1 90 ? 4.249 -2.252 -9.605 1.00 98.69 90 PHE A C 1
ATOM 613 O O . PHE A 1 90 ? 3.893 -2.526 -8.461 1.00 98.69 90 PHE A O 1
ATOM 620 N N . ALA A 1 91 ? 5.535 -2.252 -9.961 1.00 98.38 91 ALA A N 1
ATOM 621 C CA . ALA A 1 91 ? 6.630 -2.474 -9.012 1.00 98.38 91 ALA A CA 1
ATOM 622 C C . ALA A 1 91 ? 7.793 -1.495 -9.233 1.00 98.38 91 ALA A C 1
ATOM 624 O O . ALA A 1 91 ? 8.073 -1.086 -10.363 1.00 98.38 91 ALA A O 1
ATOM 625 N N . THR A 1 92 ? 8.485 -1.116 -8.156 1.00 97.94 92 THR A N 1
ATOM 626 C CA . THR A 1 92 ? 9.703 -0.293 -8.228 1.00 97.94 92 THR A CA 1
ATOM 627 C C . THR A 1 92 ? 10.518 -0.357 -6.934 1.00 97.94 92 THR A C 1
ATOM 629 O O . THR A 1 92 ? 9.950 -0.598 -5.864 1.00 97.94 92 THR A O 1
ATOM 632 N N . ASN A 1 93 ? 11.805 -0.005 -7.042 1.00 95.94 93 ASN A N 1
ATOM 633 C CA . ASN A 1 93 ? 12.839 0.139 -6.008 1.00 95.94 93 ASN A CA 1
ATOM 634 C C . ASN A 1 93 ? 13.884 -0.995 -5.993 1.00 95.94 93 ASN A C 1
ATOM 636 O O . ASN A 1 93 ? 14.845 -0.957 -6.765 1.00 95.94 93 ASN A O 1
ATOM 640 N N . TYR A 1 94 ? 13.771 -1.944 -5.064 1.00 96.12 94 TYR A N 1
ATOM 641 C CA . TYR A 1 94 ? 14.737 -3.024 -4.887 1.00 96.12 94 TYR A CA 1
ATOM 642 C C . TYR A 1 94 ? 14.027 -4.269 -4.372 1.00 96.12 94 TYR A C 1
ATOM 644 O O . TYR A 1 94 ? 13.426 -4.224 -3.301 1.00 96.12 94 TYR A O 1
ATOM 652 N N . SER A 1 95 ? 14.142 -5.388 -5.087 1.00 96.50 95 SER A N 1
ATOM 653 C CA . SER A 1 95 ? 13.568 -6.682 -4.688 1.00 96.50 95 SER A CA 1
ATOM 654 C C . SER A 1 95 ? 12.084 -6.600 -4.291 1.00 96.50 95 SER A C 1
ATOM 656 O O . SER A 1 95 ? 11.664 -7.185 -3.291 1.00 96.50 95 SER A O 1
ATOM 658 N N . THR A 1 96 ? 11.298 -5.857 -5.063 1.00 97.50 96 THR A N 1
ATOM 659 C CA . THR A 1 96 ? 9.863 -5.606 -4.875 1.00 97.50 96 THR A CA 1
ATOM 660 C C . THR A 1 96 ? 9.059 -6.536 -5.780 1.00 97.50 96 THR A C 1
ATOM 662 O O . THR A 1 96 ? 9.383 -6.677 -6.957 1.00 97.50 96 THR A O 1
ATOM 665 N N . TYR A 1 97 ? 8.011 -7.179 -5.260 1.00 97.00 97 TYR A N 1
ATOM 666 C CA . TYR A 1 97 ? 7.303 -8.233 -5.994 1.00 97.00 97 TYR A CA 1
ATOM 667 C C . TYR A 1 97 ? 5.785 -8.049 -5.946 1.00 97.00 97 TYR A C 1
ATOM 669 O O . TYR A 1 97 ? 5.162 -8.070 -4.882 1.00 97.00 97 TYR A O 1
ATOM 677 N N . VAL A 1 98 ? 5.181 -7.943 -7.128 1.00 98.31 98 VAL A N 1
ATOM 678 C CA . VAL A 1 98 ? 3.752 -8.175 -7.336 1.00 98.31 98 VAL A CA 1
ATOM 679 C C . VAL A 1 98 ? 3.579 -9.540 -7.990 1.00 98.31 98 VAL A C 1
ATOM 681 O O . VAL A 1 98 ? 3.851 -9.706 -9.178 1.00 98.31 98 VAL A O 1
ATOM 684 N N . THR A 1 99 ? 3.180 -10.533 -7.199 1.00 96.81 99 THR A N 1
ATOM 685 C CA . THR A 1 99 ? 3.028 -11.931 -7.632 1.00 96.81 99 THR A CA 1
ATOM 686 C C . THR A 1 99 ? 1.843 -12.092 -8.579 1.00 96.81 99 THR A C 1
ATOM 688 O O . THR A 1 99 ? 0.834 -11.409 -8.426 1.00 96.81 99 THR A O 1
ATOM 691 N N . SER A 1 100 ? 1.933 -13.018 -9.538 1.00 96.50 100 SER A N 1
ATOM 692 C CA . SER A 1 100 ? 0.813 -13.351 -10.423 1.00 96.50 100 SER A CA 1
ATOM 693 C C . SER A 1 100 ? -0.453 -13.715 -9.633 1.00 96.50 100 SER A C 1
ATOM 695 O O . SER A 1 100 ? -0.390 -14.333 -8.572 1.00 96.50 100 SER A O 1
ATOM 697 N N . GLY A 1 101 ? -1.616 -13.306 -10.149 1.00 95.62 101 GLY A N 1
ATOM 698 C CA . GLY A 1 101 ? -2.911 -13.471 -9.479 1.00 95.62 101 GLY A CA 1
ATOM 699 C C . GLY A 1 101 ? -3.280 -12.344 -8.506 1.00 95.62 101 GLY A C 1
ATOM 700 O O . GLY A 1 101 ? -4.413 -12.305 -8.034 1.00 95.62 101 GLY A O 1
ATOM 701 N N . HIS A 1 102 ? -2.374 -11.402 -8.223 1.00 97.38 102 HIS A N 1
ATOM 702 C CA . HIS A 1 102 ? -2.653 -10.217 -7.403 1.00 97.38 102 HIS A CA 1
ATOM 703 C C . HIS A 1 102 ? -2.956 -8.992 -8.274 1.00 97.38 102 HIS A C 1
ATOM 705 O O . HIS A 1 102 ? -2.295 -7.957 -8.172 1.00 97.38 102 HIS A O 1
ATOM 711 N N . ASP A 1 103 ? -3.938 -9.122 -9.164 1.00 98.19 103 ASP A N 1
ATOM 712 C CA . ASP A 1 103 ? -4.259 -8.100 -10.165 1.00 98.19 103 ASP A CA 1
ATOM 713 C C . ASP A 1 103 ? -4.606 -6.744 -9.520 1.00 98.19 103 ASP A C 1
ATOM 715 O O . ASP A 1 103 ? -5.050 -6.673 -8.368 1.00 98.19 103 ASP A O 1
ATOM 719 N N . ASN A 1 104 ? -4.374 -5.662 -10.270 1.00 98.12 104 ASN A N 1
ATOM 720 C CA . ASN A 1 104 ? -4.588 -4.271 -9.841 1.00 98.12 104 ASN A CA 1
ATOM 721 C C . ASN A 1 104 ? -3.802 -3.878 -8.578 1.00 98.12 104 ASN A C 1
ATOM 723 O O . ASN A 1 104 ? -4.297 -3.124 -7.738 1.00 98.12 104 ASN A O 1
ATOM 727 N N . SER A 1 105 ? -2.591 -4.415 -8.414 1.00 98.31 105 SER A N 1
ATOM 728 C CA . SER A 1 105 ? -1.774 -4.164 -7.224 1.00 98.31 105 SER A CA 1
ATOM 729 C C . SER A 1 105 ? -0.474 -3.440 -7.543 1.00 98.31 105 SER A C 1
ATOM 731 O O . SER A 1 105 ? 0.147 -3.654 -8.584 1.00 98.31 105 SER A O 1
ATOM 733 N N . ALA A 1 106 ? -0.024 -2.618 -6.605 1.00 98.19 106 ALA A N 1
ATOM 734 C CA . ALA A 1 106 ? 1.228 -1.891 -6.683 1.00 98.19 106 ALA A CA 1
ATOM 735 C C . ALA A 1 106 ? 2.097 -2.180 -5.460 1.00 98.19 106 ALA A C 1
ATOM 737 O O . ALA A 1 106 ? 1.608 -2.252 -4.331 1.00 98.19 106 ALA A O 1
ATOM 738 N N . ALA A 1 107 ? 3.398 -2.306 -5.675 1.00 97.44 107 ALA A N 1
ATOM 739 C CA . ALA A 1 107 ? 4.364 -2.431 -4.606 1.00 97.44 107 ALA A CA 1
ATOM 740 C C . ALA A 1 107 ? 5.538 -1.469 -4.796 1.00 97.44 107 ALA A C 1
ATOM 742 O O . ALA A 1 107 ? 6.041 -1.257 -5.899 1.00 97.44 107 ALA A O 1
ATOM 743 N N . PHE A 1 108 ? 5.976 -0.908 -3.679 1.00 95.69 108 PHE A N 1
ATOM 744 C CA . PHE A 1 108 ? 7.055 0.055 -3.573 1.00 95.69 108 PHE A CA 1
ATOM 745 C C . PHE A 1 108 ? 7.991 -0.395 -2.454 1.00 95.69 108 PHE A C 1
ATOM 747 O O . PHE A 1 108 ? 7.542 -0.863 -1.406 1.00 95.69 108 PHE A O 1
ATOM 754 N N . THR A 1 109 ? 9.292 -0.190 -2.635 1.00 89.38 109 THR A N 1
ATOM 755 C CA . THR A 1 109 ? 10.267 -0.252 -1.534 1.00 89.38 109 THR A CA 1
ATOM 756 C C . THR A 1 109 ? 10.292 -1.595 -0.823 1.00 89.38 109 THR A C 1
ATOM 758 O O . THR A 1 109 ? 9.823 -1.720 0.306 1.00 89.38 109 THR A O 1
ATOM 761 N N . THR A 1 110 ? 10.843 -2.618 -1.487 1.00 90.31 110 THR A N 1
ATOM 762 C CA . THR A 1 110 ? 11.049 -3.982 -0.947 1.00 90.31 110 THR A CA 1
ATOM 763 C C . THR A 1 110 ? 9.769 -4.698 -0.499 1.00 90.31 110 THR A C 1
ATOM 765 O O . THR A 1 110 ? 9.827 -5.802 0.034 1.00 90.31 110 THR A O 1
ATOM 768 N N . SER A 1 111 ? 8.599 -4.094 -0.724 1.00 92.19 111 SER A N 1
ATOM 769 C CA . SER A 1 111 ? 7.311 -4.627 -0.290 1.00 92.19 111 SER A CA 1
ATOM 770 C C . SER A 1 111 ? 6.774 -5.635 -1.297 1.00 92.19 111 SER A C 1
ATOM 772 O O . SER A 1 111 ? 6.932 -5.456 -2.503 1.00 92.19 111 SER A O 1
ATOM 774 N N . HIS A 1 112 ? 6.111 -6.694 -0.826 1.00 94.06 112 HIS A N 1
ATOM 775 C CA . HIS A 1 112 ? 5.502 -7.705 -1.698 1.00 94.06 112 HIS A CA 1
ATOM 776 C C . HIS A 1 112 ? 3.995 -7.767 -1.491 1.00 94.06 112 HIS A C 1
ATOM 778 O O . HIS A 1 112 ? 3.523 -7.806 -0.354 1.00 94.06 112 HIS A O 1
ATOM 784 N N . THR A 1 113 ? 3.229 -7.789 -2.581 1.00 95.44 113 THR A N 1
ATOM 785 C CA . THR A 1 113 ? 1.762 -7.928 -2.524 1.00 95.44 113 THR A CA 1
ATOM 786 C C . THR A 1 113 ? 1.376 -9.337 -2.095 1.00 95.44 113 THR A C 1
ATOM 788 O O . THR A 1 113 ? 1.904 -10.301 -2.649 1.00 95.44 113 THR A O 1
ATOM 791 N N . THR A 1 114 ? 0.423 -9.466 -1.169 1.00 92.56 114 THR A N 1
ATOM 792 C CA . THR A 1 114 ? -0.082 -10.774 -0.711 1.00 92.56 114 THR A CA 1
ATOM 793 C C . THR A 1 114 ? -1.535 -11.034 -1.115 1.00 92.56 114 THR A C 1
ATOM 795 O O . THR A 1 114 ? -2.077 -12.073 -0.757 1.00 92.56 114 THR A O 1
ATOM 798 N N . ALA A 1 115 ? -2.182 -10.086 -1.798 1.00 94.38 115 ALA A N 1
ATOM 799 C CA . ALA A 1 115 ? -3.517 -10.224 -2.371 1.00 94.38 115 ALA A CA 1
ATOM 800 C C . ALA A 1 115 ? -3.714 -9.212 -3.511 1.00 94.38 115 ALA A C 1
ATOM 802 O O . ALA A 1 115 ? -2.937 -8.263 -3.636 1.00 94.38 115 ALA A O 1
ATOM 803 N N . ALA A 1 116 ? -4.769 -9.408 -4.305 1.00 95.88 116 ALA A N 1
ATOM 804 C CA . ALA A 1 116 ? -5.204 -8.469 -5.337 1.00 95.88 116 ALA A CA 1
ATOM 805 C C . ALA A 1 116 ? -5.727 -7.147 -4.746 1.00 95.88 116 ALA A C 1
ATOM 807 O O . ALA A 1 116 ? -6.186 -7.105 -3.601 1.00 95.88 116 ALA A O 1
ATOM 808 N N . ASN A 1 117 ? -5.716 -6.091 -5.563 1.00 96.44 117 ASN A N 1
ATOM 809 C CA . ASN A 1 117 ? -6.168 -4.740 -5.220 1.00 96.44 117 ASN A CA 1
ATOM 810 C C . ASN A 1 117 ? -5.427 -4.123 -4.017 1.00 96.44 117 ASN A C 1
ATOM 812 O O . ASN A 1 117 ? -6.039 -3.474 -3.167 1.00 96.44 117 ASN A O 1
ATOM 816 N N . GLN A 1 118 ? -4.112 -4.345 -3.912 1.00 94.94 118 GLN A N 1
ATOM 817 C CA . GLN A 1 118 ? -3.295 -3.794 -2.826 1.00 94.94 118 GLN A CA 1
ATOM 818 C C . GLN A 1 118 ? -2.268 -2.785 -3.329 1.00 94.94 118 GLN A C 1
ATOM 820 O O . GLN A 1 118 ? -1.574 -3.030 -4.309 1.00 94.94 118 GLN A O 1
ATOM 825 N N . VAL A 1 119 ? -2.088 -1.699 -2.580 1.00 95.75 119 VAL A N 1
ATOM 826 C CA . VAL A 1 119 ? -0.915 -0.828 -2.688 1.00 95.75 119 VAL A CA 1
ATOM 827 C C . VAL A 1 119 ? -0.052 -1.057 -1.455 1.00 95.75 119 VAL A C 1
ATOM 829 O O . VAL A 1 119 ? -0.526 -0.895 -0.332 1.00 95.75 119 VAL A O 1
ATOM 832 N N . ARG A 1 120 ? 1.206 -1.458 -1.647 1.00 94.44 120 ARG A N 1
ATOM 833 C CA . ARG A 1 120 ? 2.148 -1.705 -0.551 1.00 94.44 120 ARG A CA 1
ATOM 834 C C . ARG A 1 120 ? 3.372 -0.825 -0.658 1.00 94.44 120 ARG A C 1
ATOM 836 O O . ARG A 1 120 ? 4.082 -0.872 -1.654 1.00 94.44 120 ARG A O 1
ATOM 843 N N . ALA A 1 121 ? 3.637 -0.081 0.400 1.00 91.25 121 ALA A N 1
ATOM 844 C CA . ALA A 1 121 ? 4.839 0.711 0.576 1.00 91.25 121 ALA A CA 1
ATOM 845 C C . ALA A 1 121 ? 5.307 0.572 2.028 1.00 91.25 121 ALA A C 1
ATOM 847 O O . ALA A 1 121 ? 4.513 0.230 2.903 1.00 91.25 121 ALA A O 1
ATOM 848 N N . ALA A 1 122 ? 6.584 0.854 2.281 1.00 83.44 122 ALA A N 1
ATOM 849 C CA . ALA A 1 122 ? 7.128 0.838 3.637 1.00 83.44 122 ALA A CA 1
ATOM 850 C C . ALA A 1 122 ? 6.547 1.968 4.507 1.00 83.44 122 ALA A C 1
ATOM 852 O O . ALA A 1 122 ? 6.206 1.742 5.662 1.00 83.44 122 ALA A O 1
ATOM 853 N N . ALA A 1 123 ? 6.408 3.172 3.943 1.00 79.62 123 ALA A N 1
ATOM 854 C CA . ALA A 1 123 ? 5.852 4.331 4.629 1.00 79.62 123 ALA A CA 1
ATOM 855 C C . ALA A 1 123 ? 5.108 5.242 3.646 1.00 79.62 123 ALA A C 1
ATOM 857 O O . ALA A 1 123 ? 5.503 5.369 2.484 1.00 79.62 123 ALA A O 1
ATOM 858 N N . PHE A 1 124 ? 4.064 5.905 4.144 1.00 78.62 124 PHE A N 1
ATOM 859 C CA . PHE A 1 124 ? 3.407 7.029 3.485 1.00 78.62 124 PHE A CA 1
ATOM 860 C C . PHE A 1 124 ? 3.704 8.292 4.291 1.00 78.62 124 PHE A C 1
ATOM 862 O O . PHE A 1 124 ? 3.498 8.313 5.502 1.00 78.62 124 PHE A O 1
ATOM 869 N N . SER A 1 125 ? 4.195 9.336 3.627 1.00 76.38 125 SER A N 1
ATOM 870 C CA . SER A 1 125 ? 4.338 10.662 4.226 1.00 76.38 125 SER A CA 1
ATOM 871 C C . SER A 1 125 ? 3.220 11.543 3.684 1.00 76.38 125 SER A C 1
ATOM 873 O O . SER A 1 125 ? 3.052 11.628 2.469 1.00 76.38 125 SER A O 1
ATOM 875 N N . THR A 1 126 ? 2.410 12.113 4.572 1.00 74.94 126 THR A N 1
ATOM 876 C CA . THR A 1 126 ? 1.247 12.925 4.201 1.00 74.94 126 THR A CA 1
ATOM 877 C C . THR A 1 126 ? 0.953 13.973 5.272 1.00 74.94 126 THR A C 1
ATOM 879 O O . THR A 1 126 ? 1.199 13.724 6.454 1.00 74.94 126 THR A O 1
ATOM 882 N N . GLY A 1 127 ? 0.391 15.116 4.872 1.00 73.94 127 GLY A N 1
ATOM 883 C CA . GLY A 1 127 ? -0.155 16.115 5.793 1.00 73.94 127 GLY A CA 1
ATOM 884 C C . GLY A 1 127 ? -1.480 15.670 6.429 1.00 73.94 127 GLY A C 1
ATOM 885 O O . GLY A 1 127 ? -1.647 15.759 7.644 1.00 73.94 127 GLY A O 1
ATOM 886 N N . THR A 1 128 ? -2.413 15.134 5.633 1.00 74.81 128 THR A N 1
ATOM 887 C CA . THR A 1 128 ? -3.677 14.540 6.108 1.00 74.81 128 THR A CA 1
ATOM 888 C C . THR A 1 128 ? -3.822 13.109 5.605 1.00 74.81 128 THR A C 1
ATOM 890 O O . THR A 1 128 ? -3.552 12.824 4.443 1.00 74.81 128 THR A O 1
ATOM 893 N N . MET A 1 129 ? -4.264 12.189 6.463 1.00 83.38 129 MET A N 1
ATOM 894 C CA . MET A 1 129 ? -4.627 10.830 6.043 1.00 83.38 129 MET A CA 1
ATOM 895 C C . MET A 1 129 ? -6.108 10.784 5.677 1.00 83.38 129 MET A C 1
ATOM 897 O O . MET A 1 129 ? -6.932 10.362 6.486 1.00 83.38 129 MET A O 1
ATOM 901 N N . ASP A 1 130 ? -6.463 11.266 4.494 1.00 83.88 130 ASP A N 1
ATOM 902 C CA . ASP A 1 130 ? -7.839 11.263 4.015 1.00 83.88 130 ASP A CA 1
ATOM 903 C C . ASP A 1 130 ? -8.146 10.079 3.093 1.00 83.88 130 ASP A C 1
ATOM 905 O O . ASP A 1 130 ? -7.313 9.606 2.320 1.00 83.88 130 ASP A O 1
ATOM 909 N N . PHE A 1 131 ? -9.380 9.594 3.178 1.00 85.75 131 PHE A N 1
ATOM 910 C CA . PHE A 1 131 ? -9.953 8.688 2.196 1.00 85.75 131 PHE A CA 1
ATOM 911 C C . PHE A 1 131 ? -11.390 9.096 1.897 1.00 85.75 131 PHE A C 1
ATOM 913 O O . PHE A 1 131 ? -12.132 9.551 2.768 1.00 85.75 131 PHE A O 1
ATOM 920 N N . ALA A 1 132 ? -11.784 8.933 0.643 1.00 88.06 132 ALA A N 1
ATOM 921 C CA . ALA A 1 132 ? -13.095 9.306 0.148 1.00 88.06 132 ALA A CA 1
ATOM 922 C C . ALA A 1 132 ? -13.919 8.058 -0.168 1.00 88.06 132 ALA A C 1
ATOM 924 O O . ALA A 1 132 ? -13.409 7.075 -0.706 1.00 88.06 132 ALA A 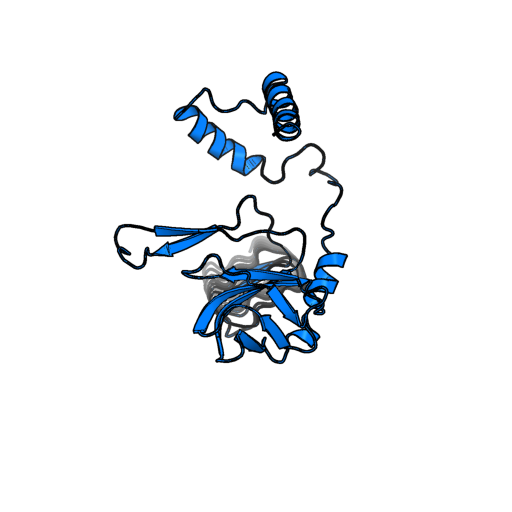O 1
ATOM 925 N N . MET A 1 133 ? -15.210 8.121 0.128 1.00 87.38 133 MET A N 1
ATOM 926 C CA . MET A 1 133 ? -16.199 7.147 -0.323 1.00 87.38 133 MET A CA 1
ATOM 927 C C . MET A 1 133 ? -17.465 7.869 -0.762 1.00 87.38 133 MET A C 1
ATOM 929 O O . MET A 1 133 ? -17.699 9.014 -0.375 1.00 87.38 133 MET A O 1
ATOM 933 N N . ASP A 1 134 ? -18.313 7.199 -1.530 1.00 89.31 134 ASP A N 1
ATOM 934 C CA . ASP A 1 134 ? -19.633 7.738 -1.829 1.00 89.31 134 ASP A CA 1
ATOM 935 C C . ASP A 1 134 ? -20.398 8.018 -0.532 1.00 89.31 134 ASP A C 1
ATOM 937 O O . ASP A 1 134 ? -20.377 7.229 0.422 1.00 89.31 134 ASP A O 1
ATOM 941 N N . HIS A 1 135 ? -21.094 9.156 -0.479 1.00 89.94 135 HIS A N 1
ATOM 942 C CA . HIS A 1 135 ? -21.920 9.464 0.678 1.00 89.94 135 HIS A CA 1
ATOM 943 C C . HIS A 1 135 ? -23.039 8.415 0.782 1.00 89.94 135 HIS A C 1
ATOM 945 O O . HIS A 1 135 ? -23.871 8.331 -0.124 1.00 89.94 135 HIS A O 1
ATOM 951 N N . PRO A 1 136 ? -23.164 7.672 1.896 1.00 85.25 136 PRO A N 1
ATOM 952 C CA . PRO A 1 136 ? -24.015 6.480 1.955 1.00 85.25 136 PRO A CA 1
ATOM 953 C C . PRO A 1 136 ? -25.502 6.778 1.710 1.00 85.25 136 PRO A C 1
ATOM 955 O O . PRO A 1 136 ? -26.219 5.948 1.165 1.00 85.25 136 PRO A O 1
ATOM 958 N N . ALA A 1 137 ? -25.970 7.983 2.061 1.00 87.69 137 ALA A N 1
ATOM 959 C CA . ALA A 1 137 ? -27.347 8.420 1.804 1.00 87.69 137 ALA A CA 1
ATOM 960 C C . ALA A 1 137 ? -27.541 9.258 0.519 1.00 87.69 137 ALA A C 1
ATOM 962 O O . ALA A 1 137 ? -28.669 9.625 0.203 1.00 87.69 137 ALA A O 1
ATOM 963 N N . ASN A 1 138 ? -26.472 9.634 -0.194 1.00 90.19 138 ASN A N 1
ATOM 964 C CA . ASN A 1 138 ? -26.563 10.418 -1.437 1.00 90.19 138 ASN A CA 1
ATOM 965 C C . ASN A 1 138 ? -25.332 10.180 -2.338 1.00 90.19 138 ASN A C 1
ATOM 967 O O . ASN A 1 138 ? -24.566 11.115 -2.586 1.00 90.19 138 ASN A O 1
ATOM 971 N N . PRO A 1 139 ? -25.132 8.939 -2.813 1.00 88.38 139 PRO A N 1
ATOM 972 C CA . PRO A 1 139 ? -23.915 8.553 -3.526 1.00 88.38 139 PRO A CA 1
ATOM 973 C C . PRO A 1 139 ? -23.771 9.262 -4.880 1.00 88.38 139 PRO A C 1
ATOM 975 O O . PRO A 1 139 ? -22.668 9.555 -5.314 1.00 88.38 139 PRO A O 1
ATOM 978 N N . MET A 1 140 ? -24.883 9.633 -5.525 1.00 91.69 140 MET A N 1
ATOM 979 C CA . MET A 1 140 ? -24.853 10.253 -6.858 1.00 91.69 140 MET A CA 1
ATOM 980 C C . MET A 1 140 ? -24.418 11.723 -6.862 1.00 91.69 140 MET A C 1
ATOM 982 O O . MET A 1 140 ? -24.110 12.253 -7.924 1.00 91.69 140 MET A O 1
ATOM 986 N N . ASN A 1 141 ? -24.443 12.405 -5.711 1.00 89.81 141 ASN A N 1
ATOM 987 C CA . ASN A 1 141 ? -24.193 13.851 -5.653 1.00 89.81 141 ASN A CA 1
ATOM 988 C C . ASN A 1 141 ? -23.206 14.269 -4.556 1.00 89.81 141 ASN A C 1
ATOM 990 O O . ASN A 1 141 ? -22.909 15.460 -4.440 1.00 89.81 141 ASN A O 1
ATOM 994 N N . LYS A 1 142 ? -22.752 13.343 -3.702 1.00 76.25 142 LYS A N 1
ATOM 995 C CA . LYS A 1 142 ? -21.893 13.662 -2.558 1.00 76.25 142 LYS A CA 1
ATOM 996 C C . LYS A 1 142 ? -20.835 12.592 -2.326 1.00 76.25 142 LYS A C 1
ATOM 998 O O . LYS A 1 142 ? -21.124 11.401 -2.357 1.00 76.25 142 LYS A O 1
ATOM 1003 N N . ILE A 1 143 ? -19.650 13.064 -1.961 1.00 85.50 143 ILE A N 1
ATOM 1004 C CA . ILE A 1 143 ? -18.557 12.262 -1.418 1.00 85.50 143 ILE A CA 1
ATOM 1005 C C . ILE A 1 143 ? -18.506 12.493 0.096 1.00 85.50 143 ILE A C 1
ATOM 1007 O O . ILE A 1 143 ? -18.712 13.611 0.576 1.00 85.50 143 ILE A O 1
ATOM 1011 N N . LEU A 1 144 ? -18.258 11.425 0.844 1.00 82.94 144 LEU A N 1
ATOM 1012 C CA . LEU A 1 144 ? -17.901 11.448 2.252 1.00 82.94 144 LEU A CA 1
ATOM 1013 C C . LEU A 1 144 ? -16.384 11.280 2.368 1.00 82.94 144 LEU A C 1
ATOM 1015 O O . LEU A 1 144 ? -15.860 10.193 2.131 1.00 82.94 144 LEU A O 1
ATOM 1019 N N . ASN A 1 145 ? -15.700 12.350 2.764 1.00 88.19 145 ASN A N 1
ATOM 1020 C CA . ASN A 1 145 ? -14.297 12.282 3.152 1.00 88.19 145 ASN A CA 1
ATOM 1021 C C . ASN A 1 145 ? -14.206 11.873 4.619 1.00 88.19 145 ASN A C 1
ATOM 1023 O O . ASN A 1 145 ? -14.892 12.434 5.477 1.00 88.19 145 ASN A O 1
ATOM 1027 N N . GLN A 1 146 ? -13.347 10.908 4.894 1.00 83.62 146 GLN A N 1
ATOM 1028 C CA . GLN A 1 146 ? -12.978 10.482 6.230 1.00 83.62 146 GLN A CA 1
ATOM 1029 C C . GLN A 1 146 ? -11.498 10.766 6.438 1.00 83.62 146 GLN A C 1
ATOM 1031 O O . GLN A 1 146 ? -10.709 10.710 5.499 1.00 83.62 146 GLN A O 1
ATOM 1036 N N . TYR A 1 147 ? -11.139 11.077 7.676 1.00 84.94 147 TYR A N 1
ATOM 1037 C CA . TYR A 1 147 ? -9.788 11.459 8.054 1.00 84.94 147 TYR A CA 1
ATOM 1038 C C . TYR A 1 147 ? -9.316 10.515 9.153 1.00 84.94 147 TYR A C 1
ATOM 1040 O O . TYR A 1 147 ? -10.011 10.325 10.154 1.00 84.94 147 TYR A O 1
ATOM 1048 N N . GLY A 1 148 ? -8.157 9.898 8.947 1.00 80.88 148 GLY A N 1
ATOM 1049 C CA . GLY A 1 148 ? -7.492 9.092 9.958 1.00 80.88 148 GLY A CA 1
ATOM 1050 C C . GLY A 1 148 ? -7.109 9.945 11.165 1.00 80.88 148 GLY A C 1
ATOM 1051 O O . GLY A 1 148 ? -6.702 11.097 11.022 1.00 80.88 148 GLY A O 1
ATOM 1052 N N . VAL A 1 149 ? -7.238 9.371 12.359 1.00 77.94 149 VAL A N 1
ATOM 1053 C CA . VAL A 1 149 ? -6.740 9.971 13.601 1.00 77.94 149 VAL A CA 1
ATOM 1054 C C . VAL A 1 149 ? -5.301 9.505 13.804 1.00 77.94 149 VAL A C 1
ATOM 1056 O O . VAL A 1 149 ? -5.040 8.303 13.785 1.00 77.94 149 VAL A O 1
ATOM 1059 N N . SER A 1 150 ? -4.381 10.449 13.989 1.00 73.00 150 SER A N 1
ATOM 1060 C CA . SER A 1 150 ? -2.952 10.177 14.181 1.00 73.00 150 SER A CA 1
ATOM 1061 C C . SER A 1 150 ? -2.567 10.278 15.654 1.00 73.00 150 SER A C 1
ATOM 1063 O O . SER A 1 150 ? -3.039 11.170 16.356 1.00 73.00 150 SER A O 1
ATOM 1065 N N . SER A 1 151 ? -1.674 9.399 16.100 1.00 80.25 151 SER A N 1
ATOM 1066 C CA . SER A 1 151 ? -1.016 9.455 17.407 1.00 80.25 151 SER A CA 1
ATOM 1067 C C . SER A 1 151 ? 0.482 9.217 17.215 1.00 80.25 151 SER A C 1
ATOM 1069 O O . SER A 1 151 ? 0.896 8.583 16.243 1.00 80.25 151 SER A O 1
ATOM 1071 N N . ASP A 1 152 ? 1.286 9.755 18.123 1.00 74.56 152 ASP A N 1
ATOM 1072 C CA . ASP A 1 152 ? 2.704 9.437 18.285 1.00 74.56 152 ASP A CA 1
ATOM 1073 C C . ASP A 1 152 ? 2.934 8.023 18.849 1.00 74.56 152 ASP A C 1
ATOM 1075 O O . ASP A 1 152 ? 4.025 7.464 18.716 1.00 74.56 152 ASP A O 1
ATOM 1079 N N . GLU A 1 153 ? 1.894 7.400 19.407 1.00 79.75 153 GLU A N 1
ATOM 1080 C CA . GLU A 1 153 ? 1.894 6.012 19.846 1.00 79.75 153 GLU A CA 1
ATOM 1081 C C . GLU A 1 153 ? 1.207 5.092 18.828 1.00 79.75 153 GLU A C 1
ATOM 1083 O O . GLU A 1 153 ? 0.140 5.383 18.281 1.00 79.75 153 GLU A O 1
ATOM 1088 N N . VAL A 1 154 ? 1.784 3.904 18.614 1.00 84.25 154 VAL A N 1
ATOM 1089 C CA . VAL A 1 154 ? 1.099 2.822 17.898 1.00 84.25 154 VAL A CA 1
ATOM 1090 C C . VAL A 1 154 ? 0.039 2.246 18.837 1.00 84.25 154 VAL A C 1
ATOM 1092 O O . VAL A 1 154 ? 0.340 1.400 19.678 1.00 84.25 154 VAL A O 1
ATOM 1095 N N . MET A 1 155 ? -1.187 2.753 18.729 1.00 87.25 155 MET A N 1
ATOM 1096 C CA . MET A 1 155 ? -2.243 2.531 19.717 1.00 87.25 155 MET A CA 1
ATOM 1097 C C . MET A 1 155 ? -3.337 1.579 19.219 1.00 87.25 155 MET A C 1
ATOM 1099 O O . MET A 1 155 ? -3.755 1.630 18.059 1.00 87.25 155 MET A O 1
ATOM 1103 N N . SER A 1 156 ? -3.840 0.740 20.123 1.00 89.94 156 SER A N 1
ATOM 1104 C CA . SER A 1 156 ? -5.114 0.035 19.967 1.00 89.94 156 SER A CA 1
ATOM 1105 C C . SER A 1 156 ? -6.227 0.821 20.654 1.00 89.94 156 SER A C 1
ATOM 1107 O O . SER A 1 156 ? -6.044 1.310 21.768 1.00 89.94 156 SER A O 1
ATOM 1109 N N . VAL A 1 157 ? -7.396 0.909 20.017 1.00 93.56 157 VAL A N 1
ATOM 1110 C CA . VAL A 1 157 ? -8.591 1.538 20.596 1.00 93.56 157 VAL A CA 1
ATOM 1111 C C . VAL A 1 157 ? -9.748 0.547 20.553 1.00 93.56 157 VAL A C 1
ATOM 1113 O O . VAL A 1 157 ? -10.173 0.117 19.481 1.00 93.56 157 VAL A O 1
ATOM 1116 N N . TYR A 1 158 ? -10.285 0.221 21.724 1.00 95.69 158 TYR A N 1
ATOM 1117 C CA . TYR A 1 158 ? -11.460 -0.629 21.897 1.00 95.69 158 TYR A CA 1
ATOM 1118 C C . TYR A 1 158 ? -12.577 0.197 22.520 1.00 95.69 158 TYR A C 1
ATOM 1120 O O . TYR A 1 158 ? -12.325 1.035 23.381 1.00 95.69 158 TYR A O 1
ATOM 1128 N N . ARG A 1 159 ? -13.824 -0.022 22.102 1.00 97.12 159 ARG A N 1
ATOM 1129 C CA . ARG A 1 159 ? -14.971 0.702 22.656 1.00 97.12 159 ARG A CA 1
ATOM 1130 C C . ARG A 1 159 ? -16.208 -0.171 22.717 1.00 97.12 159 ARG A C 1
ATOM 1132 O O . ARG A 1 159 ? -16.407 -1.032 21.860 1.00 97.12 159 ARG A O 1
ATOM 1139 N N . GLY A 1 160 ? -17.089 0.133 23.655 1.00 97.56 160 GLY A N 1
ATOM 1140 C CA . GLY A 1 160 ? -18.365 -0.553 23.764 1.00 97.56 160 GLY A CA 1
ATOM 1141 C C . GLY A 1 160 ? -19.299 0.082 24.779 1.00 97.56 160 GLY A C 1
ATOM 1142 O O . GLY A 1 160 ? -19.129 1.226 25.206 1.00 97.56 160 GLY A O 1
ATOM 1143 N N . SER A 1 161 ? -20.335 -0.671 25.134 1.00 97.88 161 SER A N 1
ATOM 1144 C CA . SER A 1 161 ? -21.261 -0.305 26.198 1.00 97.88 161 SER A CA 1
ATOM 1145 C C . SER A 1 161 ? -21.682 -1.531 26.985 1.00 97.88 161 SER A C 1
ATOM 1147 O O . SER A 1 161 ? -21.812 -2.601 26.396 1.00 97.88 161 SER A O 1
ATOM 1149 N N . VAL A 1 162 ? -21.975 -1.358 28.268 1.00 98.06 162 VAL A N 1
ATOM 1150 C CA . VAL A 1 162 ? -22.517 -2.415 29.128 1.00 98.06 162 VAL A CA 1
ATOM 1151 C C . VAL A 1 162 ? -23.610 -1.852 30.034 1.00 98.06 162 VAL A C 1
ATOM 1153 O O . VAL A 1 162 ? -23.649 -0.644 30.275 1.00 98.06 162 VAL A O 1
ATOM 1156 N N . VAL A 1 163 ? -24.523 -2.707 30.490 1.00 97.81 163 VAL A N 1
ATOM 1157 C CA . VAL A 1 163 ? -25.512 -2.377 31.526 1.00 97.81 163 VAL A CA 1
ATOM 1158 C C . VAL A 1 163 ? -25.074 -3.068 32.809 1.00 97.81 163 VAL A C 1
ATOM 1160 O O . VAL A 1 163 ? -24.749 -4.254 32.772 1.00 97.81 163 VAL A O 1
ATOM 1163 N N . LEU A 1 164 ? -25.017 -2.314 33.904 1.00 98.06 164 LEU A N 1
ATOM 1164 C CA . LEU A 1 164 ? -24.636 -2.841 35.210 1.00 98.06 164 LEU A CA 1
ATOM 1165 C C . LEU A 1 164 ? -25.748 -3.735 35.769 1.00 98.06 164 LEU A C 1
ATOM 1167 O O . LEU A 1 164 ? -26.928 -3.423 35.620 1.00 98.06 164 LEU A O 1
ATOM 1171 N N . ASP A 1 165 ? -25.360 -4.837 36.398 1.00 97.94 165 ASP A N 1
ATOM 1172 C CA . ASP A 1 165 ? -26.267 -5.800 37.016 1.00 97.94 165 ASP A CA 1
ATOM 1173 C C . ASP A 1 165 ? -26.937 -5.253 38.292 1.00 97.94 165 ASP A C 1
ATOM 1175 O O . ASP A 1 165 ? -26.786 -4.085 38.662 1.00 97.94 165 ASP A O 1
ATOM 1179 N N . ALA A 1 166 ? -27.696 -6.112 38.979 1.00 97.31 166 ALA A N 1
ATOM 1180 C CA . ALA A 1 166 ? -28.401 -5.762 40.212 1.00 97.31 166 ALA A CA 1
ATOM 1181 C C . ALA A 1 166 ? -27.463 -5.321 41.356 1.00 97.31 166 ALA A C 1
ATOM 1183 O O . ALA A 1 166 ? -27.899 -4.576 42.236 1.00 97.31 166 ALA A O 1
ATOM 1184 N N . ASP A 1 167 ? -26.190 -5.728 41.325 1.00 97.12 167 ASP A N 1
ATOM 1185 C CA . ASP A 1 167 ? -25.157 -5.335 42.289 1.00 97.12 167 ASP A CA 1
ATOM 1186 C C . ASP A 1 167 ? -24.397 -4.069 41.840 1.00 97.12 167 ASP A C 1
ATOM 1188 O O . ASP A 1 167 ? -23.472 -3.606 42.515 1.00 97.12 167 ASP A O 1
ATOM 1192 N N . GLY A 1 168 ? -24.784 -3.478 40.702 1.00 97.38 168 GLY A N 1
ATOM 1193 C CA . GLY A 1 168 ? -24.129 -2.305 40.135 1.00 97.38 168 GLY A CA 1
ATOM 1194 C C . GLY A 1 168 ? -22.756 -2.628 39.551 1.00 97.38 168 GLY A C 1
ATOM 1195 O O . GLY A 1 168 ? -21.872 -1.765 39.550 1.00 97.38 168 GLY A O 1
ATOM 1196 N N . ARG A 1 169 ? -22.551 -3.864 39.082 1.00 98.19 169 ARG A N 1
ATOM 1197 C CA . ARG A 1 169 ? -21.293 -4.341 38.502 1.00 98.19 169 ARG A CA 1
ATOM 1198 C C . ARG A 1 169 ? -21.485 -4.820 37.070 1.00 98.19 169 ARG A C 1
ATOM 1200 O O . ARG A 1 169 ? -22.562 -5.216 36.645 1.00 98.19 169 ARG A O 1
ATOM 1207 N N . ALA A 1 170 ? -20.413 -4.761 36.296 1.00 98.31 170 ALA A N 1
ATOM 1208 C CA . ALA A 1 170 ? -20.330 -5.474 35.034 1.00 98.31 170 ALA A CA 1
ATOM 1209 C C . ALA A 1 170 ? -18.885 -5.858 34.748 1.00 98.31 170 ALA A C 1
ATOM 1211 O O . ALA A 1 170 ? -17.976 -5.042 34.913 1.00 98.31 170 ALA A O 1
ATOM 1212 N N . ARG A 1 171 ? -18.691 -7.085 34.272 1.00 97.94 171 ARG A N 1
ATOM 1213 C CA . ARG A 1 171 ? -17.427 -7.531 33.691 1.00 97.94 171 ARG A CA 1
ATOM 1214 C C . ARG A 1 171 ? -17.464 -7.290 32.188 1.00 97.94 171 ARG A C 1
ATOM 1216 O O . ARG A 1 171 ? -18.473 -7.571 31.543 1.00 97.94 171 ARG A O 1
ATOM 1223 N N . VAL A 1 172 ? -16.375 -6.762 31.650 1.00 98.25 172 VAL A N 1
ATOM 1224 C CA . VAL A 1 172 ? -16.198 -6.552 30.215 1.00 98.25 172 VAL A CA 1
ATOM 1225 C C . VAL A 1 172 ? -15.064 -7.443 29.739 1.00 98.25 172 VAL A C 1
ATOM 1227 O O . VAL A 1 172 ? -13.962 -7.395 30.287 1.00 98.25 172 VAL A O 1
ATOM 1230 N N . ASP A 1 173 ? -15.349 -8.229 28.705 1.00 97.56 173 ASP A N 1
ATOM 1231 C CA . ASP A 1 173 ? -14.359 -9.030 28.000 1.00 97.56 173 ASP A CA 1
ATOM 1232 C C . ASP A 1 173 ? -13.871 -8.254 26.763 1.00 97.56 173 ASP A C 1
ATOM 1234 O O . ASP A 1 173 ? -14.644 -7.885 25.874 1.00 97.56 173 ASP A O 1
ATOM 1238 N N . LEU A 1 174 ? -12.574 -7.979 26.728 1.00 97.50 174 LEU A N 1
ATOM 1239 C CA . LEU A 1 174 ? -11.825 -7.551 25.552 1.00 97.50 174 LEU A CA 1
ATOM 1240 C C . LEU A 1 174 ? -11.524 -8.788 24.681 1.00 97.50 174 LEU A C 1
ATOM 1242 O O . LEU A 1 174 ? -11.680 -9.923 25.150 1.00 97.50 174 LEU A O 1
ATOM 1246 N N . PRO A 1 175 ? -11.096 -8.608 23.414 1.00 96.94 175 PRO A N 1
ATOM 1247 C CA . PRO A 1 175 ? -10.699 -9.738 22.578 1.00 96.94 175 PRO A CA 1
ATOM 1248 C C . PRO A 1 175 ? -9.680 -10.640 23.283 1.00 96.94 175 PRO A C 1
ATOM 1250 O O . PRO A 1 175 ? -8.839 -10.155 24.034 1.00 96.94 175 PRO A O 1
ATOM 1253 N N . ASP A 1 176 ? -9.757 -11.946 23.052 1.00 96.06 176 ASP A N 1
ATOM 1254 C CA . ASP A 1 176 ? -8.900 -12.954 23.693 1.00 96.06 176 ASP A CA 1
ATOM 1255 C C . ASP A 1 176 ? -7.397 -12.684 23.509 1.00 96.06 176 ASP A C 1
ATOM 1257 O O . ASP A 1 176 ? -6.621 -12.900 24.433 1.00 96.06 176 ASP A O 1
ATOM 1261 N N . TYR A 1 177 ? -7.014 -12.117 22.366 1.00 92.62 177 TYR A N 1
ATOM 1262 C CA . TYR A 1 177 ? -5.648 -11.697 22.043 1.00 92.62 177 TYR A CA 1
ATOM 1263 C C . TYR A 1 177 ? -5.205 -10.374 22.694 1.00 92.62 177 TYR A C 1
ATOM 1265 O O . TYR A 1 177 ? -4.114 -9.889 22.394 1.00 92.62 177 TYR A O 1
ATOM 1273 N N . PHE A 1 178 ? -6.044 -9.717 23.506 1.00 95.19 178 PHE A N 1
ATOM 1274 C CA . PHE A 1 178 ? -5.778 -8.354 23.980 1.00 95.19 178 PHE A CA 1
ATOM 1275 C C . PHE A 1 178 ? -4.427 -8.242 24.699 1.00 95.19 178 PHE A C 1
ATOM 1277 O O . PHE A 1 178 ? -3.630 -7.383 24.327 1.00 95.19 178 PHE A O 1
ATOM 1284 N N . ASP A 1 179 ? -4.150 -9.120 25.661 1.00 93.06 179 ASP A N 1
ATOM 1285 C CA . ASP A 1 179 ? -2.908 -9.085 26.449 1.00 93.06 179 ASP A CA 1
ATOM 1286 C C . ASP A 1 179 ? -1.672 -9.519 25.651 1.00 93.06 179 ASP A C 1
ATOM 1288 O O . ASP A 1 179 ? -0.553 -9.143 25.996 1.00 93.06 179 ASP A O 1
ATOM 1292 N N . ASP A 1 180 ? -1.857 -10.261 24.555 1.00 92.25 180 ASP A N 1
ATOM 1293 C CA . ASP A 1 180 ? -0.749 -10.715 23.710 1.00 92.25 180 ASP A CA 1
ATOM 1294 C C . ASP A 1 180 ? -0.132 -9.565 22.901 1.00 92.25 180 ASP A C 1
ATOM 1296 O O . ASP A 1 180 ? 1.040 -9.628 22.524 1.00 92.25 180 ASP A O 1
ATOM 1300 N N . ILE A 1 181 ? -0.920 -8.524 22.606 1.00 92.44 181 ILE A N 1
ATOM 1301 C CA . ILE A 1 181 ? -0.517 -7.440 21.698 1.00 92.44 181 ILE A CA 1
ATOM 1302 C C . ILE A 1 181 ? -0.586 -6.046 22.319 1.00 92.44 181 ILE A C 1
ATOM 1304 O O . ILE A 1 181 ? -0.338 -5.073 21.604 1.00 92.44 181 ILE A O 1
ATOM 1308 N N . ASN A 1 182 ? -0.947 -5.922 23.598 1.00 94.31 182 ASN A N 1
ATOM 1309 C CA . ASN A 1 182 ? -1.111 -4.630 24.253 1.00 94.31 182 ASN A CA 1
ATOM 1310 C C . ASN A 1 182 ? -0.387 -4.551 25.602 1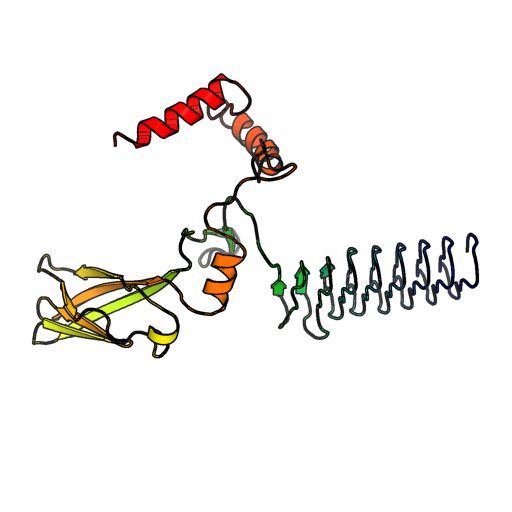.00 94.31 182 ASN A C 1
ATOM 1312 O O . ASN A 1 182 ? -0.253 -5.534 26.327 1.00 94.31 182 ASN A O 1
ATOM 1316 N N . ARG A 1 183 ? 0.016 -3.333 25.973 1.00 92.75 183 ARG A N 1
ATOM 1317 C CA . ARG A 1 183 ? 0.439 -2.966 27.333 1.00 92.75 183 ARG A CA 1
ATOM 1318 C C . ARG A 1 183 ? -0.113 -1.594 27.720 1.00 92.75 183 ARG A C 1
ATOM 1320 O O . ARG A 1 183 ? -0.575 -0.846 26.863 1.00 92.75 183 ARG A O 1
ATOM 1327 N N . ASN A 1 184 ? -0.010 -1.256 29.005 1.00 94.06 184 ASN A N 1
ATOM 1328 C CA . ASN A 1 184 ? -0.402 0.044 29.566 1.00 94.06 184 ASN A CA 1
ATOM 1329 C C . ASN A 1 184 ? -1.840 0.469 29.198 1.00 94.06 184 ASN A C 1
ATOM 1331 O O . ASN A 1 184 ? -2.040 1.547 28.637 1.00 94.06 184 ASN A O 1
ATOM 1335 N N . PRO A 1 185 ? -2.851 -0.376 29.468 1.00 96.00 185 PRO A N 1
ATOM 1336 C CA . PRO A 1 185 ? -4.225 -0.035 29.147 1.00 96.00 185 PRO A CA 1
ATOM 1337 C C . PRO A 1 185 ? -4.730 1.139 29.994 1.00 96.00 185 PRO A C 1
ATOM 1339 O O . PRO A 1 185 ? -4.427 1.247 31.180 1.00 96.00 185 PRO A O 1
ATOM 1342 N N . MET A 1 186 ? -5.559 1.988 29.391 1.00 96.31 186 MET A N 1
ATOM 1343 C CA . MET A 1 186 ? -6.278 3.059 30.075 1.00 96.31 186 MET A CA 1
ATOM 1344 C C . MET A 1 186 ? -7.766 2.978 29.746 1.00 96.31 186 MET A C 1
ATOM 1346 O O . MET A 1 186 ? -8.146 2.882 28.580 1.00 96.31 186 MET A O 1
ATOM 1350 N N . ILE A 1 187 ? -8.610 3.032 30.780 1.00 98.12 187 ILE A N 1
ATOM 1351 C CA . ILE A 1 187 ? -10.068 2.947 30.658 1.00 98.12 187 ILE A CA 1
ATOM 1352 C C . ILE A 1 187 ? -10.68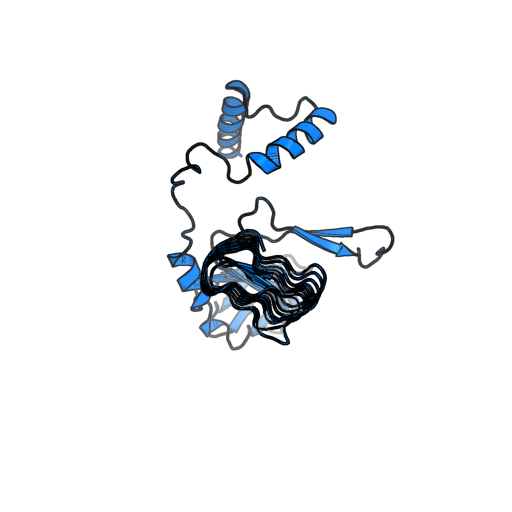7 4.335 30.858 1.00 98.12 187 ILE A C 1
ATOM 1354 O O . ILE A 1 187 ? -10.461 4.990 31.875 1.00 98.12 187 ILE A O 1
ATOM 1358 N N . GLN A 1 188 ? -11.537 4.753 29.921 1.00 97.31 188 GLN A N 1
ATOM 1359 C CA . GLN A 1 188 ? -12.404 5.923 30.057 1.00 97.31 188 GLN A CA 1
ATOM 1360 C C . GLN A 1 188 ? -13.868 5.487 30.072 1.00 97.31 188 GLN A C 1
ATOM 1362 O O . GLN A 1 188 ? -14.299 4.716 29.215 1.00 97.31 188 GLN A O 1
ATOM 1367 N N . LEU A 1 189 ? -14.637 5.990 31.042 1.00 97.69 189 LEU A N 1
ATOM 1368 C CA . LEU A 1 189 ? -16.034 5.617 31.263 1.00 97.69 189 LEU A CA 1
ATOM 1369 C C . LEU A 1 189 ? -16.965 6.818 31.095 1.00 97.69 189 LEU A C 1
ATOM 1371 O O . LEU A 1 189 ? -16.625 7.947 31.443 1.00 97.69 189 LEU A O 1
ATOM 1375 N N . THR A 1 190 ? -18.176 6.577 30.603 1.00 96.44 190 THR A N 1
ATOM 1376 C CA . THR A 1 190 ? -19.249 7.578 30.565 1.00 96.44 190 THR A CA 1
ATOM 1377 C C . THR A 1 190 ? -20.569 6.934 30.957 1.00 96.44 190 THR A C 1
ATOM 1379 O O . THR A 1 190 ? -21.091 6.070 30.252 1.00 96.44 190 THR A O 1
ATOM 1382 N N . GLY A 1 191 ? -21.117 7.366 32.090 1.00 95.94 191 GLY A N 1
ATOM 1383 C CA . GLY A 1 191 ? -22.449 6.984 32.535 1.00 95.94 191 GLY A CA 1
ATOM 1384 C C . GLY A 1 191 ? -23.551 7.564 31.648 1.00 95.94 191 GLY A C 1
ATOM 1385 O O . GLY A 1 191 ? -23.454 8.706 31.203 1.00 95.94 191 GLY A O 1
ATOM 1386 N N . VAL A 1 192 ? -24.605 6.791 31.380 1.00 96.31 192 VAL A N 1
ATOM 1387 C CA . VAL A 1 192 ? -25.710 7.208 30.503 1.00 96.31 192 VAL A CA 1
ATOM 1388 C C . VAL A 1 192 ? -26.983 7.420 31.313 1.00 96.31 192 VAL A C 1
ATOM 1390 O O . VAL A 1 192 ? -27.458 6.512 31.989 1.00 96.31 192 VAL A O 1
ATOM 1393 N N . GLY A 1 193 ? -27.572 8.613 31.206 1.00 92.62 193 GLY A N 1
ATOM 1394 C CA . GLY A 1 193 ? -28.886 8.922 31.785 1.00 92.62 193 GLY A CA 1
ATOM 1395 C C . GLY A 1 193 ? -28.910 9.122 33.304 1.00 92.62 193 GLY A C 1
ATOM 1396 O O . GLY A 1 193 ? -29.971 9.412 33.848 1.00 92.62 193 GLY A O 1
ATOM 1397 N N . SER A 1 194 ? -27.766 9.015 33.984 1.00 85.50 194 SER A N 1
ATOM 1398 C CA . SER A 1 194 ? -27.621 9.359 35.398 1.00 85.50 194 SER A CA 1
ATOM 1399 C C . SER A 1 194 ? -26.311 10.101 35.660 1.00 85.50 194 SER A C 1
ATOM 1401 O O . SER A 1 194 ? -25.325 9.885 34.959 1.00 85.50 194 SER A O 1
ATOM 1403 N N . ALA A 1 195 ? -26.316 10.956 36.685 1.00 87.12 195 ALA A N 1
ATOM 1404 C CA . ALA A 1 195 ? -25.128 11.610 37.237 1.00 87.12 195 ALA A CA 1
ATOM 1405 C C . ALA A 1 195 ? -24.446 10.770 38.336 1.00 87.12 195 ALA A C 1
ATOM 1407 O O . ALA A 1 195 ? -23.490 11.231 38.957 1.00 87.12 195 ALA A O 1
ATOM 1408 N N . ASP A 1 196 ? -24.951 9.560 38.597 1.00 92.31 196 ASP A N 1
ATOM 1409 C CA . ASP A 1 196 ? -24.329 8.628 39.532 1.00 92.31 196 ASP A CA 1
ATOM 1410 C C . ASP A 1 196 ? -22.899 8.289 39.094 1.00 92.31 196 ASP A C 1
ATOM 1412 O O . ASP A 1 196 ? -22.588 8.192 37.903 1.00 92.31 196 ASP A O 1
ATOM 1416 N N . VAL A 1 197 ? -22.021 8.109 40.082 1.00 93.75 197 VAL A N 1
ATOM 1417 C CA . VAL A 1 197 ? -20.606 7.822 39.841 1.00 93.75 197 VAL A CA 1
ATOM 1418 C C . VAL A 1 197 ? -20.468 6.483 39.122 1.00 93.75 197 VAL A C 1
ATOM 1420 O O . VAL A 1 197 ? -20.946 5.455 39.600 1.00 93.75 197 VAL A O 1
ATOM 1423 N N . VAL A 1 198 ? -19.751 6.504 38.001 1.00 96.81 198 VAL A N 1
ATOM 1424 C CA . VAL A 1 198 ? -19.208 5.313 37.345 1.00 96.81 198 VAL A CA 1
ATOM 1425 C C . VAL A 1 198 ? -17.714 5.247 37.617 1.00 96.81 198 VAL A C 1
ATOM 1427 O O . VAL A 1 198 ? -17.031 6.271 37.603 1.00 96.81 198 VAL A O 1
ATOM 1430 N N . TYR A 1 199 ? -17.202 4.055 37.887 1.00 97.50 199 TYR A N 1
ATOM 1431 C CA . TYR A 1 199 ? -15.796 3.861 38.217 1.00 97.50 199 TYR A CA 1
ATOM 1432 C C . TYR A 1 199 ? -15.280 2.529 37.681 1.00 97.50 199 TYR A C 1
ATOM 1434 O O . TYR A 1 199 ? -16.039 1.583 37.457 1.00 97.50 199 TYR A O 1
ATOM 1442 N N . VAL A 1 200 ? -13.968 2.462 37.475 1.00 98.06 200 VAL A N 1
ATOM 1443 C CA . VAL A 1 200 ? -13.274 1.210 37.174 1.00 98.06 200 VAL A CA 1
ATOM 1444 C C . VAL A 1 200 ? -13.209 0.416 38.472 1.00 98.06 200 VAL A C 1
ATOM 1446 O O . VAL A 1 200 ? -12.550 0.821 39.427 1.00 98.06 200 VAL A O 1
ATOM 1449 N N . ALA A 1 201 ? -13.965 -0.673 38.532 1.00 97.69 201 ALA A N 1
ATOM 1450 C CA . ALA A 1 201 ? -14.020 -1.539 39.698 1.00 97.69 201 ALA A CA 1
ATOM 1451 C C . ALA A 1 201 ? -12.807 -2.475 39.765 1.00 97.69 201 ALA A C 1
ATOM 1453 O O . ALA A 1 201 ? -12.297 -2.740 40.852 1.00 97.69 201 ALA A O 1
ATOM 1454 N N . GLU A 1 202 ? -12.346 -2.944 38.607 1.00 97.75 202 GLU A N 1
ATOM 1455 C CA . GLU A 1 202 ? -11.106 -3.699 38.445 1.00 97.75 202 GLU A CA 1
ATOM 1456 C C . GLU A 1 202 ? -10.422 -3.204 37.178 1.00 97.75 202 GLU A C 1
ATOM 1458 O O . GLU A 1 202 ? -11.067 -3.110 36.132 1.00 97.75 202 GLU A O 1
ATOM 1463 N N . ASP A 1 203 ? -9.139 -2.866 37.294 1.00 96.81 203 ASP A N 1
ATOM 1464 C CA . ASP A 1 203 ? -8.307 -2.522 36.144 1.00 96.81 203 ASP A CA 1
ATOM 1465 C C . ASP A 1 203 ? -8.113 -3.744 35.233 1.00 96.81 203 ASP A C 1
ATOM 1467 O O . ASP A 1 203 ? -8.384 -4.880 35.639 1.00 96.81 203 ASP A O 1
ATOM 1471 N N . VAL A 1 204 ? -7.640 -3.518 34.009 1.00 96.25 204 VAL A N 1
ATOM 1472 C CA . VAL A 1 204 ? -7.445 -4.592 33.032 1.00 96.25 204 VAL A CA 1
ATOM 1473 C C . VAL A 1 204 ? -6.464 -5.638 33.572 1.00 96.25 204 VAL A C 1
ATOM 1475 O O . VAL A 1 204 ? -5.337 -5.330 33.965 1.00 96.25 204 VAL A O 1
ATOM 1478 N N . ARG A 1 205 ? -6.913 -6.896 33.598 1.00 91.50 205 ARG A N 1
ATOM 1479 C CA . ARG A 1 205 ? -6.121 -8.086 33.932 1.00 91.50 205 ARG A CA 1
ATOM 1480 C C . ARG A 1 205 ? -6.514 -9.215 32.996 1.00 91.50 205 ARG A C 1
ATOM 1482 O O . ARG A 1 205 ? -7.686 -9.615 32.976 1.00 91.50 205 ARG A O 1
ATOM 1489 N N . GLY A 1 206 ? -5.556 -9.766 32.254 1.00 92.06 206 GLY A N 1
ATOM 1490 C CA . GLY A 1 206 ? -5.950 -10.591 31.122 1.00 92.06 206 GLY A CA 1
ATOM 1491 C C . GLY A 1 206 ? -6.666 -9.712 30.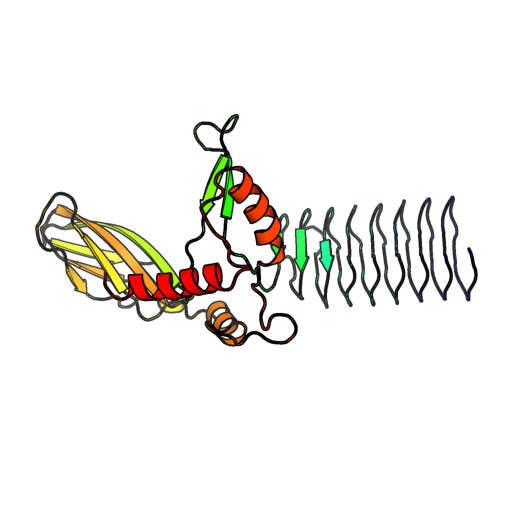098 1.00 92.06 206 GLY A C 1
ATOM 1492 O O . GLY A 1 206 ? -6.596 -8.487 30.097 1.00 92.06 206 GLY A O 1
ATOM 1493 N N . ASN A 1 207 ? -7.553 -10.329 29.342 1.00 95.25 207 ASN A N 1
ATOM 1494 C CA . ASN A 1 207 ? -8.454 -9.616 28.455 1.00 95.25 207 ASN A CA 1
ATOM 1495 C C . ASN A 1 207 ? -9.697 -9.044 29.164 1.00 95.25 207 ASN A C 1
ATOM 1497 O O . ASN A 1 207 ? -10.712 -8.861 28.505 1.00 95.25 207 ASN A O 1
ATOM 1501 N N . THR A 1 208 ? -9.704 -8.816 30.482 1.00 97.19 208 THR A N 1
ATOM 1502 C CA . THR A 1 208 ? -10.944 -8.427 31.183 1.00 97.19 208 THR A CA 1
ATOM 1503 C C . THR A 1 208 ? -10.751 -7.298 32.176 1.00 97.19 208 THR A C 1
ATOM 1505 O O . THR A 1 208 ? -9.683 -7.154 32.762 1.00 97.19 208 THR A O 1
ATOM 1508 N N . PHE A 1 209 ? -11.805 -6.512 32.379 1.00 98.25 209 PHE A N 1
ATOM 1509 C CA . PHE A 1 209 ? -11.879 -5.486 33.418 1.00 98.25 209 PHE A CA 1
ATOM 1510 C C . PHE A 1 209 ? -13.301 -5.404 33.980 1.00 98.25 209 PHE A C 1
ATOM 1512 O O . PHE A 1 209 ? -14.237 -5.981 33.411 1.00 98.25 209 PHE A O 1
ATOM 1519 N N . ALA A 1 210 ? -13.481 -4.693 35.093 1.00 98.19 210 ALA A N 1
ATOM 1520 C CA . ALA A 1 210 ? -14.792 -4.527 35.710 1.00 98.19 210 ALA A CA 1
ATOM 1521 C C . ALA A 1 210 ? -15.167 -3.056 35.881 1.00 98.19 210 ALA A C 1
ATOM 1523 O O . ALA A 1 210 ? -14.340 -2.208 36.220 1.00 98.19 210 ALA A O 1
ATOM 1524 N N . ILE A 1 211 ? -16.451 -2.768 35.699 1.00 98.50 211 ILE A N 1
ATOM 1525 C CA . ILE A 1 211 ? -17.059 -1.452 35.886 1.00 98.50 211 ILE A CA 1
ATOM 1526 C C . ILE A 1 211 ? -17.997 -1.521 37.090 1.00 98.50 211 ILE A C 1
ATOM 1528 O O . ILE A 1 211 ? -18.692 -2.520 37.291 1.00 98.50 211 ILE A O 1
ATOM 1532 N N . GLY A 1 212 ? -18.011 -0.456 37.888 1.00 98.06 212 GLY A N 1
ATOM 1533 C CA . GLY A 1 212 ? -18.947 -0.258 38.985 1.00 98.06 212 GLY A CA 1
ATOM 1534 C C . GLY A 1 212 ? -19.750 1.032 38.836 1.00 98.06 212 GLY A C 1
ATOM 1535 O O . GLY A 1 212 ? -19.293 2.005 38.230 1.00 98.06 212 GLY A O 1
ATOM 1536 N N . GLY A 1 213 ? -20.951 1.038 39.406 1.00 96.94 213 GLY A N 1
ATOM 1537 C CA . GLY A 1 213 ? -21.856 2.183 39.406 1.00 96.94 213 GLY A CA 1
ATOM 1538 C C . GLY A 1 213 ? -23.213 1.826 40.005 1.00 96.94 213 GLY A C 1
ATOM 1539 O O . GLY A 1 213 ? -23.322 0.921 40.831 1.00 96.94 213 GLY A O 1
ATOM 1540 N N . LYS A 1 214 ? -24.259 2.547 39.600 1.00 95.75 214 LYS A N 1
ATOM 1541 C CA . LYS A 1 214 ? -25.633 2.245 40.014 1.00 95.75 214 LYS A CA 1
ATOM 1542 C C . LYS A 1 214 ? -26.187 1.024 39.254 1.00 95.75 214 LYS A C 1
ATOM 1544 O O . LYS A 1 214 ? -25.953 0.935 38.049 1.00 95.75 214 LYS A O 1
ATOM 1549 N N . PRO A 1 215 ? -26.960 0.135 39.902 1.00 96.94 215 PRO A N 1
ATOM 1550 C CA . PRO A 1 215 ? -27.665 -0.948 39.216 1.00 96.94 215 PRO A CA 1
ATOM 1551 C C . PRO A 1 215 ? -28.502 -0.475 38.020 1.00 96.94 215 PRO A C 1
ATOM 1553 O O . PRO A 1 215 ? -29.042 0.636 38.037 1.00 96.94 215 PRO A O 1
ATOM 1556 N N . ASP A 1 216 ? -28.582 -1.309 36.981 1.00 96.06 216 ASP A N 1
ATOM 1557 C CA . ASP A 1 216 ? -29.291 -1.064 35.712 1.00 96.06 216 ASP A CA 1
ATOM 1558 C C . ASP A 1 216 ? -28.793 0.149 34.901 1.00 96.06 216 ASP A C 1
ATOM 1560 O O . ASP A 1 216 ? -29.382 0.537 33.885 1.00 96.06 216 ASP A O 1
ATOM 1564 N N . MET A 1 217 ? -27.685 0.770 35.313 1.00 96.25 217 MET A N 1
ATOM 1565 C CA . MET A 1 217 ? -27.111 1.909 34.608 1.00 96.25 217 MET A CA 1
ATOM 1566 C C . MET A 1 217 ? -26.342 1.447 33.371 1.00 96.25 217 MET A C 1
ATOM 1568 O O . MET A 1 217 ? -25.500 0.552 33.433 1.00 96.25 217 MET A O 1
ATOM 1572 N N . LYS A 1 218 ? -26.587 2.098 32.230 1.00 97.75 218 LYS A N 1
ATOM 1573 C CA . LYS A 1 218 ? -25.780 1.900 31.023 1.00 97.75 218 LYS A CA 1
ATOM 1574 C C . LYS A 1 218 ? -24.504 2.739 31.101 1.00 97.75 218 LYS A C 1
ATOM 1576 O O . LYS A 1 218 ? -24.554 3.922 31.438 1.00 97.75 218 LYS A O 1
ATOM 1581 N N . VAL A 1 219 ? -23.379 2.143 30.725 1.00 98.12 219 VAL A N 1
ATOM 1582 C CA . VAL A 1 219 ? -22.058 2.782 30.710 1.00 98.12 219 VAL A CA 1
ATOM 1583 C C . VAL A 1 219 ? -21.413 2.582 29.341 1.00 98.12 219 VAL A C 1
ATOM 1585 O O . VAL A 1 219 ? -21.362 1.459 28.839 1.00 98.12 219 VAL A O 1
ATOM 1588 N N . TYR A 1 220 ? -20.931 3.664 28.726 1.00 98.19 220 TYR A N 1
ATOM 1589 C CA . TYR A 1 220 ? -19.998 3.602 27.599 1.00 98.19 220 TYR A CA 1
ATOM 1590 C C . TYR A 1 220 ? -18.572 3.488 28.119 1.00 98.19 220 TYR A C 1
ATOM 1592 O O . TYR A 1 220 ? -18.226 4.127 29.113 1.00 98.19 220 TYR A O 1
ATOM 1600 N N . TRP A 1 221 ? -17.750 2.706 27.431 1.00 98.19 221 TRP A N 1
ATOM 1601 C CA . TRP A 1 221 ? -16.346 2.538 27.772 1.00 98.19 221 TRP A CA 1
ATOM 1602 C C . TRP A 1 221 ? -15.467 2.629 26.526 1.00 98.19 221 TRP A C 1
ATOM 1604 O O . TRP A 1 221 ? -15.859 2.181 25.443 1.00 98.19 221 TRP A O 1
ATOM 1614 N N . THR A 1 222 ? -14.274 3.184 26.713 1.00 97.81 222 THR A N 1
ATOM 1615 C CA . THR A 1 222 ? -13.166 3.156 25.756 1.00 97.81 222 THR A CA 1
ATOM 1616 C C . THR A 1 222 ? -11.931 2.634 26.480 1.00 97.81 222 THR A C 1
ATOM 1618 O O . THR A 1 222 ? -11.653 3.069 27.596 1.00 97.81 222 THR A O 1
ATOM 1621 N N . VAL A 1 223 ? -11.203 1.718 25.846 1.00 97.25 223 VAL A N 1
ATOM 1622 C CA . VAL A 1 223 ? -9.886 1.254 26.285 1.00 97.25 223 VAL A CA 1
ATOM 1623 C C . VAL A 1 223 ? -8.864 1.630 25.225 1.00 97.25 223 VAL A C 1
ATOM 1625 O O . VAL A 1 223 ? -9.010 1.243 24.063 1.00 97.25 223 VAL A O 1
ATOM 1628 N N . THR A 1 224 ? -7.837 2.372 25.624 1.00 95.62 224 THR A N 1
ATOM 1629 C CA . THR A 1 224 ? -6.643 2.627 24.810 1.00 95.62 224 THR A CA 1
ATOM 1630 C C . THR A 1 224 ? -5.473 1.832 25.362 1.00 95.62 224 THR A C 1
ATOM 1632 O O . THR A 1 224 ? -5.371 1.681 26.577 1.00 95.62 224 THR A O 1
ATOM 1635 N N . ALA A 1 225 ? -4.601 1.318 24.498 1.00 94.38 225 ALA A N 1
ATOM 1636 C CA . ALA A 1 225 ? -3.398 0.610 24.926 1.00 94.38 225 ALA A CA 1
ATOM 1637 C C . ALA A 1 225 ? -2.269 0.727 23.894 1.00 94.38 225 ALA A C 1
ATOM 1639 O O . ALA A 1 225 ? -2.524 0.829 22.689 1.00 94.38 225 ALA A O 1
ATOM 1640 N N . GLU A 1 226 ? -1.023 0.675 24.363 1.00 93.00 226 GLU A N 1
ATOM 1641 C CA . GLU A 1 226 ? 0.155 0.634 23.499 1.00 93.00 226 GLU A CA 1
ATOM 1642 C C . GLU A 1 226 ? 0.280 -0.745 22.853 1.00 93.00 226 GLU A C 1
ATOM 1644 O O . GLU A 1 226 ? 0.328 -1.756 23.557 1.00 93.00 226 GLU A O 1
ATOM 1649 N N . ARG A 1 227 ? 0.419 -0.793 21.526 1.00 93.44 227 ARG A N 1
ATOM 1650 C CA . ARG A 1 227 ? 0.688 -2.046 20.818 1.00 93.44 227 ARG A CA 1
ATOM 1651 C C . ARG A 1 227 ? 2.116 -2.531 21.046 1.00 93.44 227 ARG A C 1
ATOM 1653 O O . ARG A 1 227 ? 3.065 -1.742 20.960 1.00 93.44 227 ARG A O 1
ATOM 1660 N N . THR A 1 228 ? 2.242 -3.836 21.271 1.00 91.62 228 THR A N 1
ATOM 1661 C CA . THR A 1 228 ? 3.496 -4.561 21.550 1.00 91.62 228 THR A CA 1
ATOM 1662 C C . THR A 1 228 ? 3.802 -5.658 20.529 1.00 91.62 228 THR A C 1
ATOM 1664 O O . THR A 1 228 ? 4.785 -6.384 20.673 1.00 91.62 228 THR A O 1
ATOM 1667 N N . ASP A 1 229 ? 2.984 -5.799 19.484 1.00 88.75 229 ASP A N 1
ATOM 1668 C CA . ASP A 1 229 ? 3.253 -6.763 18.422 1.00 88.75 229 ASP A CA 1
ATOM 1669 C C . ASP A 1 229 ? 4.529 -6.412 17.638 1.00 88.75 229 ASP A C 1
ATOM 1671 O O . ASP A 1 229 ? 4.980 -5.264 17.597 1.00 88.75 229 ASP A O 1
ATOM 1675 N N . ILE A 1 230 ? 5.109 -7.412 16.967 1.00 86.94 230 ILE A N 1
ATOM 1676 C CA . ILE A 1 230 ? 6.395 -7.263 16.274 1.00 86.94 230 ILE A CA 1
ATOM 1677 C C . ILE A 1 230 ? 6.397 -6.134 15.236 1.00 86.94 230 ILE A C 1
ATOM 1679 O O . ILE A 1 230 ? 7.433 -5.508 15.018 1.00 86.94 230 ILE A O 1
ATOM 1683 N N . HIS A 1 231 ? 5.254 -5.832 14.610 1.00 82.69 231 HIS A N 1
ATOM 1684 C CA . HIS A 1 231 ? 5.183 -4.730 13.657 1.00 82.69 231 HIS A CA 1
ATOM 1685 C C . HIS A 1 231 ? 5.248 -3.375 14.360 1.00 82.69 231 HIS A C 1
ATOM 1687 O O . HIS A 1 231 ? 5.916 -2.477 13.850 1.00 82.69 231 HIS A O 1
ATOM 1693 N N . ALA A 1 232 ? 4.613 -3.231 15.526 1.00 84.38 232 ALA A N 1
ATOM 1694 C CA . ALA A 1 232 ? 4.719 -2.023 16.339 1.00 84.38 232 ALA A CA 1
ATOM 1695 C C . ALA A 1 232 ? 6.166 -1.792 16.811 1.00 84.38 232 ALA A C 1
ATOM 1697 O O . ALA A 1 232 ? 6.671 -0.675 16.708 1.00 84.38 232 ALA A O 1
ATOM 1698 N N . GLU A 1 233 ? 6.863 -2.844 17.247 1.00 84.69 233 GLU A N 1
ATOM 1699 C CA . GLU A 1 233 ? 8.268 -2.752 17.671 1.00 84.69 233 GLU A CA 1
ATOM 1700 C C . GLU A 1 233 ? 9.205 -2.385 16.507 1.00 84.69 233 GLU A C 1
ATOM 1702 O O . GLU A 1 233 ? 10.023 -1.470 16.624 1.00 84.69 233 GLU A O 1
ATOM 1707 N N . ILE A 1 234 ? 9.048 -3.026 15.341 1.00 83.19 234 ILE A N 1
ATOM 1708 C CA . ILE A 1 234 ? 9.823 -2.679 14.137 1.00 83.19 234 ILE A CA 1
ATOM 1709 C C . ILE A 1 234 ? 9.561 -1.227 13.722 1.00 83.19 234 ILE A C 1
ATOM 1711 O O . ILE A 1 234 ? 10.513 -0.510 13.408 1.00 83.19 234 ILE A O 1
ATOM 1715 N N . ALA A 1 235 ? 8.302 -0.779 13.744 1.00 80.81 235 ALA A N 1
ATOM 1716 C CA . ALA A 1 235 ? 7.941 0.586 13.375 1.00 80.81 235 ALA A CA 1
ATOM 1717 C C . ALA A 1 235 ? 8.627 1.621 14.280 1.00 80.81 235 ALA A C 1
ATOM 1719 O O . ALA A 1 235 ? 9.207 2.578 13.770 1.00 80.81 235 ALA A O 1
ATOM 1720 N N . ARG A 1 236 ? 8.655 1.395 15.602 1.00 82.00 236 ARG A N 1
ATOM 1721 C CA . ARG A 1 236 ? 9.335 2.291 16.557 1.00 82.00 236 ARG A CA 1
ATOM 1722 C C . ARG A 1 236 ? 10.843 2.391 16.304 1.00 82.00 236 ARG A C 1
ATOM 1724 O O . ARG A 1 236 ? 11.419 3.458 16.500 1.00 82.00 236 ARG A O 1
ATOM 1731 N N . VAL A 1 237 ? 11.480 1.303 15.862 1.00 83.56 237 VAL A N 1
ATOM 1732 C CA . VAL A 1 237 ? 12.918 1.284 15.537 1.00 83.56 237 VAL A CA 1
ATOM 1733 C C . VAL A 1 237 ? 13.206 1.943 14.187 1.00 83.56 237 VAL A C 1
ATOM 1735 O O . VAL A 1 237 ? 14.171 2.695 14.064 1.00 83.56 237 VAL A O 1
ATOM 1738 N N . GLN A 1 238 ? 12.402 1.652 13.163 1.00 77.81 238 GLN A N 1
ATOM 1739 C CA . GLN A 1 238 ? 12.641 2.138 11.801 1.00 77.81 238 GLN A CA 1
ATOM 1740 C C . GLN A 1 238 ? 12.196 3.585 11.587 1.00 77.81 238 GLN A C 1
ATOM 1742 O O . GLN A 1 238 ? 12.744 4.273 10.727 1.00 77.81 238 GLN A O 1
ATOM 1747 N N . THR A 1 239 ? 11.189 4.045 12.324 1.00 76.25 239 THR A N 1
ATOM 1748 C CA . THR A 1 239 ? 10.585 5.368 12.158 1.00 76.25 239 THR A CA 1
ATOM 1749 C C . THR A 1 239 ? 10.340 5.972 13.539 1.00 76.25 239 THR A C 1
ATOM 1751 O O . THR A 1 239 ? 9.223 5.914 14.055 1.00 76.25 239 THR A O 1
ATOM 1754 N N . PRO A 1 240 ? 11.390 6.511 14.185 1.00 77.31 240 PRO A N 1
ATOM 1755 C CA . PRO A 1 240 ? 11.243 7.111 15.501 1.00 77.31 240 PRO A CA 1
ATOM 1756 C C . PRO A 1 240 ? 10.290 8.311 15.435 1.00 77.31 240 PRO A C 1
ATOM 1758 O O . PRO A 1 240 ? 10.274 9.046 14.448 1.00 77.31 240 PRO A O 1
ATOM 1761 N N . VAL A 1 241 ? 9.529 8.521 16.515 1.00 81.44 241 VAL A N 1
ATOM 1762 C CA . VAL A 1 241 ? 8.522 9.598 16.643 1.00 81.44 241 VAL A CA 1
ATOM 1763 C C . VAL A 1 241 ? 9.094 10.963 16.260 1.00 81.44 241 VAL A C 1
ATOM 1765 O O . VAL A 1 241 ? 8.433 11.768 15.607 1.00 81.44 241 VAL A O 1
ATOM 1768 N N . VAL A 1 242 ? 10.348 11.209 16.640 1.00 81.50 242 VAL A N 1
ATOM 1769 C CA . VAL A 1 242 ? 11.099 12.399 16.253 1.00 81.50 242 VAL A CA 1
ATOM 1770 C C . VAL A 1 242 ? 12.362 11.961 15.529 1.00 81.50 242 VAL A C 1
ATOM 1772 O O . VAL A 1 242 ? 13.136 11.148 16.035 1.00 81.50 242 VAL A O 1
ATOM 1775 N N . GLN A 1 243 ? 12.587 12.543 14.355 1.00 82.06 243 GLN A N 1
ATOM 1776 C CA . GLN A 1 243 ? 13.809 12.377 13.582 1.00 82.06 243 GLN A CA 1
ATOM 1777 C C . GLN A 1 243 ? 14.295 13.728 13.069 1.00 82.06 243 GLN A C 1
ATOM 1779 O O . GLN A 1 243 ? 13.509 14.579 12.650 1.00 82.06 243 GLN A O 1
ATOM 1784 N N . GLU A 1 244 ? 15.610 13.908 13.065 1.00 85.44 244 GLU A N 1
ATOM 1785 C CA . GLU A 1 244 ? 16.227 15.078 12.457 1.00 85.44 244 GLU A CA 1
ATOM 1786 C C . GLU A 1 244 ? 16.055 15.039 10.938 1.00 85.44 244 GLU A C 1
ATOM 1788 O O . GLU A 1 244 ? 16.316 14.020 10.291 1.00 85.44 244 GLU A O 1
ATOM 1793 N N . LYS A 1 245 ? 15.678 16.173 10.339 1.00 80.25 245 LYS A N 1
ATOM 1794 C CA . LYS A 1 245 ? 15.708 16.297 8.879 1.00 80.25 245 LYS A CA 1
ATOM 1795 C C . LYS A 1 245 ? 17.159 16.188 8.401 1.00 80.25 245 LYS A C 1
ATOM 1797 O O . LYS A 1 245 ? 18.074 16.797 8.967 1.00 80.25 245 LYS A O 1
ATOM 1802 N N . THR A 1 246 ? 17.378 15.422 7.338 1.00 81.56 246 THR A N 1
ATOM 1803 C CA . THR A 1 246 ? 18.701 15.207 6.732 1.00 81.56 246 THR A CA 1
ATOM 1804 C C . THR A 1 246 ? 18.676 15.525 5.238 1.00 81.56 246 THR A C 1
ATOM 1806 O O . THR A 1 246 ? 17.611 15.551 4.624 1.00 81.56 246 THR A O 1
ATOM 1809 N N . GLY A 1 247 ? 19.849 15.815 4.662 1.00 84.31 247 GLY A N 1
ATOM 1810 C CA . GLY A 1 247 ? 19.984 16.152 3.240 1.00 84.31 247 GLY A CA 1
ATOM 1811 C C . GLY A 1 247 ? 19.100 17.328 2.820 1.00 84.31 247 GLY A C 1
ATOM 1812 O O . GLY A 1 247 ? 18.981 18.306 3.560 1.00 84.31 247 GLY A O 1
ATOM 1813 N N . ASP A 1 248 ? 18.452 17.186 1.664 1.00 76.81 248 ASP A N 1
ATOM 1814 C CA . ASP A 1 248 ? 17.594 18.207 1.048 1.00 76.81 248 ASP A CA 1
ATOM 1815 C C . ASP A 1 248 ? 16.306 18.490 1.840 1.00 76.81 248 ASP A C 1
ATOM 1817 O O . ASP A 1 248 ? 15.640 19.489 1.596 1.00 76.81 248 ASP A O 1
ATOM 1821 N N . LEU A 1 249 ? 15.960 17.666 2.838 1.00 72.50 249 LEU A N 1
ATOM 1822 C CA . LEU A 1 249 ? 14.844 17.969 3.740 1.00 72.50 249 LEU A CA 1
ATOM 1823 C C . LEU A 1 249 ? 15.201 19.075 4.748 1.00 72.50 249 LEU A C 1
ATOM 1825 O O . LEU A 1 249 ? 14.308 19.690 5.334 1.00 72.50 249 LEU A O 1
ATOM 1829 N N . ARG A 1 250 ? 16.490 19.347 5.006 1.00 81.25 250 ARG A N 1
ATOM 1830 C CA . ARG A 1 250 ? 16.883 20.414 5.942 1.00 81.25 250 ARG A CA 1
ATOM 1831 C C . ARG A 1 250 ? 16.479 21.778 5.391 1.00 81.25 250 ARG A C 1
ATOM 1833 O O . ARG A 1 250 ? 16.927 22.178 4.328 1.00 81.25 250 ARG A O 1
ATOM 1840 N N . GLY A 1 251 ? 15.676 22.510 6.161 1.00 76.25 251 GLY A N 1
ATOM 1841 C CA . GLY A 1 251 ? 15.166 23.828 5.768 1.00 76.25 251 GLY A CA 1
ATOM 1842 C C . GLY A 1 251 ? 13.906 23.797 4.895 1.00 76.25 251 GLY A C 1
ATOM 1843 O O . GLY A 1 251 ? 13.395 24.865 4.577 1.00 76.25 251 GLY A O 1
ATOM 1844 N N . HIS A 1 252 ? 13.379 22.611 4.575 1.00 64.50 252 HIS A N 1
ATOM 1845 C CA . HIS A 1 252 ? 12.207 22.421 3.717 1.00 64.50 252 HIS A CA 1
ATOM 1846 C C . HIS A 1 252 ? 11.055 21.747 4.468 1.00 64.50 252 HIS A C 1
ATOM 1848 O O . HIS A 1 252 ? 11.288 20.856 5.296 1.00 64.50 252 HIS A O 1
ATOM 1854 N N . SER A 1 253 ? 9.806 22.157 4.221 1.00 75.06 253 SER A N 1
ATOM 1855 C CA . SER A 1 253 ? 8.647 21.350 4.628 1.00 75.06 253 SER A CA 1
ATOM 1856 C C . SER A 1 253 ? 8.559 20.113 3.742 1.00 75.06 253 SER A C 1
ATOM 1858 O O . SER A 1 253 ? 8.920 20.158 2.571 1.00 75.06 253 SER A O 1
ATOM 1860 N N . ILE A 1 254 ? 8.041 19.010 4.286 1.00 68.94 254 ILE A N 1
ATOM 1861 C CA . ILE A 1 254 ? 7.780 17.804 3.485 1.00 68.94 254 ILE A CA 1
ATOM 1862 C C . ILE A 1 254 ? 6.741 18.102 2.388 1.00 68.94 254 ILE A C 1
ATOM 1864 O O . ILE A 1 254 ? 6.809 17.526 1.309 1.00 68.94 254 ILE A O 1
ATOM 1868 N N . ASP A 1 255 ? 5.851 19.067 2.633 1.00 67.06 255 ASP A N 1
ATOM 1869 C CA . ASP A 1 255 ? 4.766 19.434 1.721 1.00 67.06 255 ASP A CA 1
ATOM 1870 C C . ASP A 1 255 ? 5.034 20.725 0.928 1.00 67.06 255 ASP A C 1
ATOM 1872 O O . ASP A 1 255 ? 4.090 21.315 0.404 1.00 67.06 255 ASP A O 1
ATOM 1876 N N . ASP A 1 256 ? 6.282 21.206 0.840 1.00 65.12 256 ASP A N 1
ATOM 1877 C CA . ASP A 1 256 ? 6.587 22.509 0.218 1.00 65.12 256 ASP A CA 1
ATOM 1878 C C . ASP A 1 256 ? 5.935 22.667 -1.177 1.00 65.12 256 ASP A C 1
ATOM 1880 O O . ASP A 1 256 ? 5.318 23.699 -1.450 1.00 65.12 256 ASP A O 1
ATOM 1884 N N . ASP A 1 257 ? 5.974 21.630 -2.023 1.00 57.88 257 ASP A N 1
ATOM 1885 C CA . ASP A 1 257 ? 5.403 21.653 -3.379 1.00 57.88 257 ASP A CA 1
ATOM 1886 C C . ASP A 1 257 ? 3.867 21.578 -3.406 1.00 57.88 257 ASP A C 1
ATOM 1888 O O . ASP A 1 257 ? 3.215 22.316 -4.154 1.00 57.88 257 ASP A O 1
ATOM 1892 N N . ALA A 1 258 ? 3.265 20.726 -2.569 1.00 57.34 258 ALA A N 1
ATOM 1893 C CA . ALA A 1 258 ? 1.808 20.594 -2.467 1.00 57.34 258 ALA A CA 1
ATOM 1894 C C . ALA A 1 258 ? 1.177 21.886 -1.939 1.00 57.34 258 ALA A C 1
ATOM 1896 O O . ALA A 1 258 ? 0.126 22.342 -2.405 1.00 57.34 258 ALA A O 1
ATOM 1897 N N . MET A 1 259 ? 1.866 22.520 -0.997 1.00 57.97 259 MET A N 1
ATOM 1898 C CA . MET A 1 259 ? 1.387 23.734 -0.381 1.00 57.97 259 MET A CA 1
ATOM 1899 C C . MET A 1 259 ? 1.445 24.919 -1.351 1.00 57.97 259 MET A C 1
ATOM 1901 O O . MET A 1 259 ? 0.547 25.751 -1.298 1.00 57.97 259 MET A O 1
ATOM 1905 N N . ILE A 1 260 ? 2.390 24.989 -2.302 1.00 60.59 260 ILE A N 1
ATOM 1906 C CA . ILE A 1 260 ? 2.449 26.084 -3.296 1.00 60.59 260 ILE A CA 1
ATOM 1907 C C . ILE A 1 260 ? 1.133 26.217 -4.084 1.00 60.59 260 ILE A C 1
ATOM 1909 O O . ILE A 1 260 ? 0.551 27.304 -4.115 1.00 60.59 260 ILE A O 1
ATOM 1913 N N . GLY A 1 261 ? 0.619 25.124 -4.660 1.00 57.56 261 GLY A N 1
ATOM 1914 C CA . GLY A 1 261 ? -0.622 25.155 -5.448 1.00 57.56 261 GLY A CA 1
ATOM 1915 C C . GLY A 1 261 ? -1.876 25.409 -4.603 1.00 57.56 261 GLY A C 1
ATOM 1916 O O . GLY A 1 261 ? -2.766 26.167 -5.002 1.00 57.56 261 GLY A O 1
ATOM 1917 N N . ILE A 1 262 ? -1.930 24.827 -3.400 1.00 58.00 262 ILE A N 1
ATOM 1918 C CA . ILE A 1 262 ? -3.019 25.044 -2.437 1.00 58.00 262 ILE A CA 1
ATOM 1919 C C . ILE A 1 262 ? -3.027 26.502 -1.958 1.00 58.00 262 ILE A C 1
ATOM 1921 O O . ILE A 1 262 ? -4.089 27.123 -1.869 1.00 58.00 262 ILE A O 1
ATOM 1925 N N . TYR A 1 263 ? -1.855 27.083 -1.702 1.00 60.03 263 TYR A N 1
ATOM 1926 C CA . TYR A 1 263 ? -1.719 28.464 -1.252 1.00 60.03 263 TYR A CA 1
ATOM 1927 C C . TYR A 1 263 ? -2.162 29.467 -2.307 1.00 60.03 263 TYR A C 1
ATOM 1929 O O . TYR A 1 263 ? -2.860 30.418 -1.957 1.00 60.03 263 TYR A O 1
ATOM 1937 N N . ASP A 1 264 ? -1.807 29.270 -3.575 1.00 60.69 264 ASP A N 1
ATOM 1938 C CA . ASP A 1 264 ? -2.254 30.161 -4.649 1.00 60.69 264 ASP A CA 1
ATOM 1939 C C . ASP A 1 264 ? -3.782 30.090 -4.819 1.00 60.69 264 ASP A C 1
ATOM 1941 O O . ASP A 1 264 ? -4.458 31.119 -4.939 1.00 60.69 264 ASP A O 1
ATOM 1945 N N . GLY A 1 265 ? -4.355 28.888 -4.686 1.00 61.00 265 GLY A N 1
ATOM 1946 C CA . GLY A 1 265 ? -5.802 28.673 -4.669 1.00 61.00 265 GLY A CA 1
ATOM 1947 C C . GLY A 1 265 ? -6.513 29.349 -3.490 1.00 61.00 265 GLY A C 1
ATOM 1948 O O . GLY A 1 265 ? -7.531 30.018 -3.690 1.00 61.00 265 GLY A O 1
ATOM 1949 N N . ILE A 1 266 ? -5.987 29.232 -2.267 1.00 59.34 266 ILE A N 1
ATOM 1950 C CA . ILE A 1 266 ? -6.577 29.851 -1.066 1.00 59.34 266 ILE A CA 1
ATOM 1951 C C . ILE A 1 266 ? -6.420 31.374 -1.097 1.00 59.34 266 ILE A C 1
ATOM 1953 O O . ILE A 1 266 ? -7.387 32.082 -0.821 1.00 59.34 266 ILE A O 1
ATOM 1957 N N . LYS A 1 267 ? -5.256 31.897 -1.503 1.00 58.78 267 LYS A N 1
ATOM 1958 C CA . LYS A 1 267 ? -5.020 33.345 -1.637 1.00 58.78 267 LYS A CA 1
ATOM 1959 C C . LYS A 1 267 ? -5.969 34.002 -2.631 1.00 58.78 267 LYS A C 1
ATOM 1961 O O . LYS A 1 267 ? -6.420 35.115 -2.375 1.00 58.78 267 LYS A O 1
ATOM 1966 N N . SER A 1 268 ? -6.317 33.312 -3.721 1.00 60.53 268 SER A N 1
ATOM 1967 C CA . SER A 1 268 ? -7.311 33.814 -4.682 1.00 60.53 268 SER A CA 1
ATOM 1968 C C . SER A 1 268 ? -8.711 33.974 -4.070 1.00 60.53 268 SER A C 1
ATOM 1970 O O . SER A 1 268 ? -9.477 34.834 -4.499 1.00 60.53 268 SER A O 1
ATOM 1972 N N . LYS A 1 269 ? -9.039 33.173 -3.045 1.00 65.19 269 LYS A N 1
ATOM 1973 C CA . LYS A 1 269 ? -10.346 33.165 -2.371 1.00 65.19 269 LYS A CA 1
ATOM 1974 C C . LYS A 1 269 ? -10.378 34.028 -1.110 1.00 65.19 269 LYS A C 1
ATOM 1976 O O . LYS A 1 269 ? -11.429 34.573 -0.787 1.00 65.19 269 LYS A O 1
ATOM 1981 N N . ASN A 1 270 ? -9.261 34.149 -0.394 1.00 57.19 270 ASN A N 1
ATOM 1982 C CA . ASN A 1 270 ? -9.136 35.008 0.779 1.00 57.19 270 ASN A CA 1
ATOM 1983 C C . ASN A 1 270 ? -7.665 35.450 0.993 1.00 57.19 270 ASN A C 1
ATOM 1985 O O . ASN A 1 270 ? -6.880 34.731 1.619 1.00 57.19 270 ASN A O 1
ATOM 1989 N N . PRO A 1 271 ? -7.279 36.639 0.491 1.00 56.50 271 PRO A N 1
ATOM 1990 C CA . PRO A 1 271 ? -5.887 37.107 0.461 1.00 56.50 271 PRO A CA 1
ATOM 1991 C C . PRO A 1 271 ? -5.258 37.385 1.834 1.00 56.50 271 PRO A C 1
ATOM 1993 O O . PRO A 1 271 ? -4.043 37.533 1.928 1.00 56.50 271 PRO A O 1
ATOM 1996 N N . GLN A 1 272 ? -6.070 37.493 2.887 1.00 52.69 272 GLN A N 1
ATOM 1997 C CA . GLN A 1 272 ? -5.635 37.882 4.234 1.00 52.69 272 GLN A CA 1
ATOM 1998 C C . GLN A 1 272 ? -5.082 36.706 5.053 1.00 52.69 272 GLN A C 1
ATOM 2000 O O . GLN A 1 272 ? -4.568 36.929 6.144 1.00 52.69 272 GLN A O 1
ATOM 2005 N N . LEU A 1 273 ? -5.210 35.460 4.572 1.00 50.62 273 LEU A N 1
ATOM 2006 C CA . LEU A 1 273 ? -5.028 34.300 5.442 1.00 50.62 273 LEU A CA 1
ATOM 2007 C C . LEU A 1 273 ? -3.568 33.992 5.794 1.00 50.62 273 LEU A C 1
ATOM 2009 O O . LEU A 1 273 ? -3.315 33.898 6.980 1.00 50.62 273 LEU A O 1
ATOM 2013 N N . PHE A 1 274 ? -2.589 33.880 4.885 1.00 54.75 274 PHE A N 1
ATOM 2014 C CA . PHE A 1 274 ? -1.214 33.519 5.308 1.00 54.75 274 PHE A CA 1
ATOM 2015 C C . PHE A 1 274 ? -0.111 33.879 4.289 1.00 54.75 274 PHE A C 1
ATOM 2017 O O . PHE A 1 274 ? -0.270 33.685 3.080 1.00 54.75 274 PHE A O 1
ATOM 2024 N N . VAL A 1 275 ? 1.054 34.339 4.785 1.00 53.72 275 VAL A N 1
ATOM 2025 C CA . VAL A 1 275 ? 2.266 34.661 3.990 1.00 53.72 275 VAL A CA 1
ATOM 2026 C C . VAL A 1 275 ? 3.533 34.031 4.597 1.00 53.72 275 VAL A C 1
ATOM 2028 O O . VAL A 1 275 ? 4.454 34.720 5.002 1.00 53.72 275 VAL A O 1
ATOM 2031 N N . PHE A 1 276 ? 3.639 32.702 4.628 1.00 49.25 276 PHE A N 1
ATOM 2032 C CA . PHE A 1 276 ? 4.789 31.980 5.220 1.00 49.25 276 PHE A CA 1
ATOM 2033 C C . PHE A 1 276 ? 6.173 32.279 4.597 1.00 49.25 276 PHE A C 1
ATOM 2035 O O . PHE A 1 276 ? 7.202 31.944 5.176 1.00 49.25 276 PHE A O 1
ATOM 2042 N N . LYS A 1 277 ? 6.213 32.894 3.406 1.00 46.12 277 LYS A N 1
ATOM 2043 C CA . LYS A 1 277 ? 7.450 33.206 2.663 1.00 46.12 277 LYS A CA 1
ATOM 2044 C C . LYS A 1 277 ? 8.066 34.569 3.007 1.00 46.12 277 LYS A C 1
ATOM 2046 O O . LYS A 1 277 ? 9.115 34.900 2.464 1.00 46.12 277 LYS A O 1
ATOM 2051 N N . THR A 1 278 ? 7.433 35.375 3.858 1.00 54.88 278 THR A N 1
ATOM 2052 C CA . THR A 1 278 ? 8.018 36.633 4.347 1.00 54.88 278 THR A CA 1
ATOM 2053 C C . THR A 1 278 ? 8.474 36.470 5.789 1.00 54.88 278 THR A C 1
ATOM 2055 O O . THR A 1 278 ? 7.904 35.679 6.541 1.00 54.88 278 THR A O 1
ATOM 2058 N N . ALA A 1 279 ? 9.473 37.259 6.193 1.00 57.53 279 ALA A N 1
ATOM 2059 C CA . ALA A 1 279 ? 9.902 37.334 7.589 1.00 57.53 279 ALA A CA 1
ATOM 2060 C C . ALA A 1 279 ? 8.717 37.618 8.534 1.00 57.53 279 ALA A C 1
ATOM 2062 O O . ALA A 1 279 ? 8.668 37.084 9.636 1.00 57.53 279 ALA A O 1
ATOM 2063 N N . ASP A 1 280 ? 7.717 38.380 8.073 1.00 55.59 280 ASP A N 1
ATOM 2064 C CA . ASP A 1 280 ? 6.491 38.635 8.829 1.00 55.59 280 ASP A CA 1
ATOM 2065 C C . ASP A 1 280 ? 5.588 37.408 8.988 1.00 55.59 280 ASP A C 1
ATOM 2067 O O . ASP A 1 280 ? 5.079 37.187 10.081 1.00 55.59 280 ASP A O 1
ATOM 2071 N N . GLY A 1 281 ? 5.382 36.577 7.961 1.00 59.72 281 GLY A N 1
ATOM 2072 C CA . GLY A 1 281 ? 4.565 35.373 8.145 1.00 59.72 281 GLY A CA 1
ATOM 2073 C C . GLY A 1 281 ? 5.281 34.258 8.902 1.00 59.72 281 GLY A C 1
ATOM 2074 O O . GLY A 1 281 ? 4.621 33.504 9.612 1.00 59.72 281 GLY A O 1
ATOM 2075 N N . GLN A 1 282 ? 6.615 34.198 8.829 1.00 62.88 282 GLN A N 1
ATOM 2076 C CA . GLN A 1 282 ? 7.417 33.358 9.724 1.00 62.88 282 GLN A CA 1
ATOM 2077 C C . GLN A 1 282 ? 7.294 33.841 11.176 1.00 62.88 282 GLN A C 1
ATOM 2079 O O . GLN A 1 282 ? 7.046 33.034 12.068 1.00 62.88 282 GLN A O 1
ATOM 2084 N N . ARG A 1 283 ? 7.362 35.159 11.409 1.00 65.25 283 ARG A N 1
ATOM 2085 C CA . ARG A 1 283 ? 7.153 35.767 12.731 1.00 65.25 283 ARG A CA 1
ATOM 2086 C C . ARG A 1 283 ? 5.750 35.494 13.282 1.00 65.25 283 ARG A C 1
ATOM 2088 O O . ARG A 1 283 ? 5.643 35.048 14.415 1.00 65.25 283 ARG A O 1
ATOM 2095 N N . VAL A 1 284 ? 4.691 35.688 12.491 1.00 56.75 284 VAL A N 1
ATOM 2096 C CA . VAL A 1 284 ? 3.299 35.423 12.913 1.00 56.75 284 VAL A CA 1
ATOM 2097 C C . VAL A 1 284 ? 3.069 33.940 13.221 1.00 56.75 284 V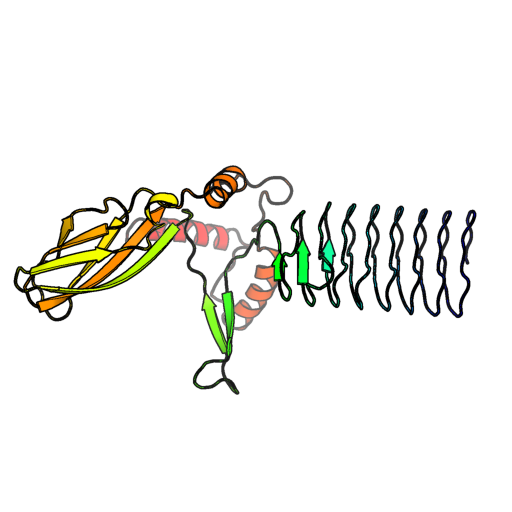AL A C 1
ATOM 2099 O O . VAL A 1 284 ? 2.354 33.618 14.167 1.00 56.75 284 VAL A O 1
ATOM 2102 N N . HIS A 1 285 ? 3.688 33.024 12.470 1.00 59.94 285 HIS A N 1
ATOM 2103 C CA . HIS A 1 285 ? 3.632 31.596 12.786 1.00 59.94 285 HIS A CA 1
ATOM 2104 C C . HIS A 1 285 ? 4.308 31.276 14.127 1.00 59.94 285 HIS A C 1
ATOM 2106 O O . HIS A 1 285 ? 3.717 30.584 14.954 1.00 59.94 285 HIS A O 1
ATOM 2112 N N . GLU A 1 286 ? 5.501 31.815 14.382 1.00 63.91 286 GLU A N 1
ATOM 2113 C CA . GLU A 1 286 ? 6.185 31.631 15.668 1.00 63.91 286 GLU A CA 1
ATOM 2114 C C . GLU A 1 286 ? 5.435 32.302 16.835 1.00 63.91 286 GLU A C 1
ATOM 2116 O O . GLU A 1 286 ? 5.302 31.715 17.908 1.00 63.91 286 GLU A O 1
ATOM 2121 N N . GLU A 1 287 ? 4.837 33.476 16.620 1.00 59.84 287 GLU A N 1
ATOM 2122 C CA . GLU A 1 287 ? 3.967 34.139 17.602 1.00 59.84 287 GLU A CA 1
ATOM 2123 C C . GLU A 1 287 ? 2.701 33.308 17.886 1.00 59.84 287 GLU A C 1
ATOM 2125 O O . GLU A 1 287 ? 2.306 33.167 19.044 1.00 59.84 287 GLU A O 1
ATOM 2130 N N . SER A 1 288 ? 2.108 32.665 16.872 1.00 50.91 288 SER A N 1
ATOM 2131 C CA . SER A 1 288 ? 0.921 31.813 17.052 1.00 50.91 288 SER A CA 1
ATOM 2132 C C . SER A 1 288 ? 1.179 30.579 17.926 1.00 50.91 288 SER A C 1
ATOM 2134 O O . SER A 1 288 ? 0.291 30.176 18.671 1.00 50.91 288 SER A O 1
ATOM 2136 N N . LYS A 1 289 ? 2.408 30.041 17.934 1.00 51.50 289 LYS A N 1
ATOM 2137 C CA . LYS A 1 289 ? 2.798 28.915 18.806 1.00 51.50 289 LYS A CA 1
ATOM 2138 C C . LYS A 1 289 ? 2.850 29.288 20.289 1.00 51.50 289 LYS A C 1
ATOM 2140 O O . LYS A 1 289 ? 2.721 28.418 21.142 1.00 51.50 289 LYS A O 1
ATOM 2145 N N . THR A 1 290 ? 3.055 30.567 20.608 1.00 53.34 290 THR A N 1
ATOM 2146 C CA . THR A 1 290 ? 3.143 31.047 22.000 1.00 53.34 290 THR A CA 1
ATOM 2147 C C . THR A 1 290 ? 1.793 31.481 22.574 1.00 53.34 290 THR A C 1
ATOM 2149 O O . THR A 1 290 ? 1.631 31.514 23.793 1.00 53.34 290 THR A O 1
ATOM 2152 N N . LEU A 1 291 ? 0.797 31.748 21.721 1.00 46.09 291 LEU A N 1
ATOM 2153 C CA . LEU A 1 291 ? -0.572 32.058 22.146 1.00 46.09 291 LEU A CA 1
ATOM 2154 C C . LEU A 1 291 ? -1.340 30.839 22.689 1.00 46.09 291 LEU A C 1
ATOM 2156 O O . LEU A 1 291 ? -2.215 31.025 23.533 1.00 46.09 291 LEU A O 1
ATOM 2160 N N . ASP A 1 292 ? -0.975 29.620 22.287 1.00 42.94 292 ASP A N 1
ATOM 2161 C CA . ASP A 1 292 ? -1.571 28.377 22.809 1.00 42.94 292 ASP A CA 1
ATOM 2162 C C . ASP A 1 292 ? -0.949 27.904 24.138 1.00 42.94 292 ASP A C 1
ATOM 2164 O O . ASP A 1 292 ? -1.464 26.987 24.765 1.00 42.94 292 ASP A O 1
ATOM 2168 N N . ALA A 1 293 ? 0.113 28.555 24.628 1.00 43.97 293 ALA A N 1
ATOM 2169 C CA . ALA A 1 293 ? 0.688 28.260 25.946 1.00 43.97 293 ALA A CA 1
ATOM 2170 C C . ALA A 1 293 ? -0.026 28.986 27.110 1.00 43.97 293 ALA A C 1
ATOM 2172 O O . ALA A 1 293 ? 0.301 28.745 28.269 1.00 43.97 293 ALA A O 1
ATOM 2173 N N . ASN A 1 294 ? -0.978 29.883 26.815 1.00 42.41 294 ASN A N 1
ATOM 2174 C CA . ASN A 1 294 ? -1.709 30.694 27.803 1.00 42.41 294 ASN A CA 1
ATOM 2175 C C . ASN A 1 294 ? -3.247 30.580 27.679 1.00 42.41 294 ASN A C 1
ATOM 2177 O O . ASN A 1 294 ? -3.972 31.480 28.116 1.00 42.41 294 ASN A O 1
ATOM 2181 N N . ARG A 1 295 ? -3.754 29.494 27.090 1.00 39.31 295 ARG A N 1
ATOM 2182 C CA . ARG A 1 295 ? -5.164 29.079 27.157 1.00 39.31 295 ARG A CA 1
ATOM 2183 C C . ARG A 1 295 ? -5.268 27.710 27.807 1.00 39.31 295 ARG A C 1
ATOM 2185 O O . ARG A 1 295 ? -6.294 27.499 28.487 1.00 39.31 295 ARG A O 1
#

pLDDT: mean 87.83, std 14.72, range [39.31, 98.88]

Organism: NCBI:txid1802590